Protein 3NEP (pdb70)

B-factor: mean 30.53, std 10.76, range [12.25, 66.02]

Foldseek 3Di:
DEEEEEDCPQASLLLQLLLQLVQLAQEYEYEYQDPPRQQVSQVVSVVCCVVSPHNYRYYYYNAQPVLAQHAEYEYADADQLVRLVRRLCVLLVVLLRNCVRHVNYAYEYDYPPFFVSQVSSVVSNPDDQLRTWYFDQLLLFLQLLVVLCVVVVHDSVFWGFGWWFGAAPLIFGDQQRIDGNNHRCCVPDPDVVSVVSVNCSRCVQVVVCVVPVDGDHNSSSNRVSVLVVQLSVQVFDFTWIFGADPCALHDHRGTITATATQYVSRGPGGDHDDDDPVSSVSNVVSRVVSVVSVVSVVVSVVVVD

Nearest PDB structures (foldseek):
  3nep-assembly1_X  TM=1.003E+00  e=7.510E-66  Salinibacter ruber DSM 13855
  2d4a-assembly1_D  TM=9.571E-01  e=6.073E-32  Aeropyrum pernix
  2d4a-assembly1_B  TM=9.595E-01  e=6.073E-32  Aeropyrum pernix
  2d4a-assembly1_A  TM=9.587E-01  e=8.733E-32  Aeropyrum pernix
  2e37-assembly5_E  TM=9.040E-01  e=1.413E-30  Thermus thermophilus HB8

Sequence (305 aa):
MKVTVIGAGNVGATVAECVARQDVVAKEEVVMVDIKDDGMPQGKALDMRESSPIHGFDTRVTGTNDYGPTEDSDVCIITAGLRDDLLAKNTEIVGGVTEQFVEGSPDSTIIVVANPLDVVMTYVAYEASGFPTNRRVMGMAGVLDTGRFRSFIIAEELDVSVRRDVQALLMGGHGDTMVPPLPRYTTVGGIPVVPQLIDDARIEEIVERTKGAGGEIVDLMGTSAWYAPGAAAAEEMTEEAILKDNKRILLPCCAAYCDGEYGLDDDLFIIGVPVKLGAGGVEEVIEVVDLDADEKAQLKTSSAGHVHSNLDDLQRLRDEGK

Solvent-accessible surface area: 13878 Å² total; per-residue (Å²): 104,44,0,0,0,3,4,0,30,73,34,1,10,20,0,0,40,34,0,0,114,59,72,54,4,162,33,0,0,0,1,24,163,126,119,43,47,0,69,41,60,0,83,98,19,76,111,26,22,108,148,95,57,7,133,6,120,0,23,13,11,43,95,39,40,55,1,84,111,3,53,0,0,0,0,18,21,34,129,253,49,106,69,4,19,114,0,19,130,52,0,10,27,14,0,105,94,1,21,155,19,1,86,128,1,2,0,0,0,24,10,81,38,11,11,1,0,0,77,12,0,45,103,28,8,74,18,80,41,50,62,0,0,0,5,5,6,12,12,4,9,31,29,1,65,51,25,0,4,130,73,48,133,54,53,85,201,76,0,91,18,30,3,4,4,9,67,20,128,19,5,1,15,0,30,98,64,0,37,11,59,60,77,48,0,57,132,83,8,99,116,69,79,11,90,92,2,5,84,104,3,47,40,3,28,41,64,51,58,124,146,99,62,66,69,14,57,167,50,10,0,51,6,0,2,52,0,0,39,0,7,15,110,58,57,91,81,93,16,8,0,0,0,54,0,92,43,41,38,74,16,89,96,4,3,0,4,0,4,0,56,0,0,55,22,0,16,61,78,24,56,110,33,113,17,68,86,94,12,129,56,54,5,162,92,0,9,38,87,7,79,56,25,34,98,32,16,100,86,5,164,112,92,75,149

Secondary structure (DSSP, 8-state):
-EEEEE--SHHHHHHHHHHHHHT-SSEEEEE-SSTTHHHHHHHHHHHHHHHHT--PEEEEESSSGGGTT-SEEEE-----HHHHHHHHHHHHHHHHHHHTT-TT-EEEE--SSHHHHHHHHHHHHT--GGGEEE--HHHHHHHHHHHHHHHHT--GGGEEEEEEESSGGGEEEEEEEEEETTEEGGGTS-HHHHHHHHHHHHTHHHHHHHHHSS---HHHHHHHHHHHHHHHHT--EEEEEEEEEESGGG-EEEEEEEEEEEETTEEEEE------HHHHHHHHHHHHHHHHHHHHHHHHHHTT-

Radius of gyration: 18.83 Å; Cα contacts (8 Å, |Δi|>4): 686; chains: 1; bounding box: 43×45×54 Å

Structure (mmCIF, N/CA/C/O backbone):
data_3NEP
#
_entry.id   3NEP
#
_cell.length_a   76.110
_cell.length_b   87.720
_cell.length_c   100.450
_cell.angle_alpha   90.00
_cell.angle_beta   90.00
_cell.angle_gamma   90.00
#
_symmetry.space_group_name_H-M   'I 2 2 2'
#
loop_
_entity.id
_entity.type
_entity.pdbx_description
1 polymer 'Malate dehydrogenase'
2 water water
#
loop_
_atom_site.group_PDB
_atom_site.id
_atom_site.type_symbol
_atom_site.label_atom_id
_atom_site.label_alt_id
_atom_site.label_comp_id
_atom_site.label_asym_id
_atom_site.label_entity_id
_atom_site.label_seq_id
_atom_site.pdbx_PDB_ins_code
_atom_site.Cartn_x
_atom_site.Cartn_y
_atom_site.Cartn_z
_atom_site.occupancy
_atom_site.B_iso_or_equiv
_atom_site.auth_seq_id
_atom_site.auth_comp_id
_atom_site.auth_asym_id
_atom_site.auth_atom_id
_atom_site.pdbx_PDB_model_num
ATOM 1 N N . MET A 1 1 ? 4.990 19.328 -2.242 1.00 28.83 22 MET X N 1
ATOM 2 C CA . MET A 1 1 ? 5.988 19.384 -1.159 1.00 25.70 22 MET X CA 1
ATOM 3 C C . MET A 1 1 ? 7.305 18.776 -1.584 1.00 23.28 22 MET X C 1
ATOM 4 O O . MET A 1 1 ? 7.354 17.911 -2.433 1.00 22.80 22 MET X O 1
ATOM 9 N N . LYS A 1 2 ? 8.380 19.272 -0.984 1.00 23.27 23 LYS X N 1
ATOM 10 C CA . LYS A 1 2 ? 9.733 18.982 -1.400 1.00 21.35 23 LYS X CA 1
ATOM 11 C C . LYS A 1 2 ? 10.590 18.621 -0.182 1.00 19.17 23 LYS X C 1
ATOM 12 O O . LYS A 1 2 ? 10.523 19.274 0.853 1.00 20.59 23 LYS X O 1
ATOM 18 N N . VAL A 1 3 ? 11.389 17.573 -0.325 1.00 18.02 24 VAL X N 1
ATOM 19 C CA . VAL A 1 3 ? 12.195 17.039 0.756 1.00 17.51 24 VAL X CA 1
ATOM 20 C C . VAL A 1 3 ? 13.637 17.026 0.314 1.00 17.55 24 VAL X C 1
ATOM 21 O O . VAL A 1 3 ? 13.956 16.629 -0.807 1.00 19.30 24 VAL X O 1
ATOM 25 N N . THR A 1 4 ? 14.532 17.491 1.173 1.00 18.49 25 THR X N 1
ATOM 26 C CA . THR A 1 4 ? 15.952 17.378 0.919 1.00 18.83 25 THR X CA 1
ATOM 27 C C . THR A 1 4 ? 16.523 16.403 1.906 1.00 18.85 25 THR X C 1
ATOM 28 O O . THR A 1 4 ? 16.132 16.399 3.066 1.00 19.65 25 THR X O 1
ATOM 32 N N . VAL A 1 5 ? 17.436 15.576 1.422 1.00 17.61 26 VAL X N 1
ATOM 33 C CA . VAL A 1 5 ? 18.248 14.710 2.260 1.00 17.71 26 VAL X CA 1
ATOM 34 C C . VAL A 1 5 ? 19.699 15.105 2.062 1.00 18.31 26 VAL X C 1
ATOM 35 O O . VAL A 1 5 ? 20.210 15.069 0.965 1.00 18.12 26 VAL X O 1
ATOM 39 N N . ILE A 1 6 ? 20.354 15.513 3.138 1.00 17.00 27 ILE X N 1
ATOM 40 C CA . ILE A 1 6 ? 21.752 15.885 3.081 1.00 18.21 27 ILE X CA 1
ATOM 41 C C . ILE A 1 6 ? 22.550 14.639 3.427 1.00 20.19 27 ILE X C 1
ATOM 42 O O . ILE A 1 6 ? 22.378 14.081 4.501 1.00 21.95 27 ILE X O 1
ATOM 47 N N . GLY A 1 7 ? 23.421 14.225 2.514 1.00 22.22 28 GLY X N 1
ATOM 48 C CA . GLY A 1 7 ? 24.144 12.984 2.638 1.00 23.33 28 GLY X CA 1
ATOM 49 C C . GLY A 1 7 ? 23.484 11.883 1.813 1.00 21.80 28 GLY X C 1
ATOM 50 O O . GLY A 1 7 ? 22.313 11.558 2.014 1.00 22.10 28 GLY X O 1
ATOM 51 N N . ALA A 1 8 ? 24.251 11.317 0.886 1.00 21.58 29 ALA X N 1
ATOM 52 C CA . ALA A 1 8 ? 23.754 10.314 -0.024 1.00 22.78 29 ALA X CA 1
ATOM 53 C C . ALA A 1 8 ? 24.452 8.969 0.202 1.00 21.52 29 ALA X C 1
ATOM 54 O O . ALA A 1 8 ? 24.487 8.114 -0.670 1.00 21.35 29 ALA X O 1
ATOM 56 N N . GLY A 1 9 ? 24.962 8.760 1.403 1.00 21.67 30 GLY X N 1
ATOM 57 C CA . GLY A 1 9 ? 25.444 7.455 1.791 1.00 20.59 30 GLY X CA 1
ATOM 58 C C . GLY A 1 9 ? 24.312 6.490 2.092 1.00 18.70 30 GLY X C 1
ATOM 59 O O . GLY A 1 9 ? 23.167 6.743 1.751 1.00 19.07 30 GLY X O 1
ATOM 60 N N . ASN A 1 10 ? 24.649 5.359 2.700 1.00 20.58 31 ASN X N 1
ATOM 61 C CA . ASN A 1 10 ? 23.636 4.333 2.943 1.00 20.98 31 ASN X CA 1
ATOM 62 C C . ASN A 1 10 ? 22.416 4.860 3.684 1.00 18.91 31 ASN X C 1
ATOM 63 O O . ASN A 1 10 ? 21.292 4.569 3.299 1.00 17.62 31 ASN X O 1
ATOM 68 N N . VAL A 1 11 ? 22.607 5.618 4.753 1.00 18.49 32 VAL X N 1
ATOM 69 C CA . VAL A 1 11 ? 21.435 6.071 5.485 1.00 20.02 32 VAL X CA 1
ATOM 70 C C . VAL A 1 11 ? 20.627 7.103 4.711 1.00 19.26 32 VAL X C 1
ATOM 71 O O . VAL A 1 11 ? 19.409 6.980 4.596 1.00 18.15 32 VAL X O 1
ATOM 75 N N . GLY A 1 12 ? 21.302 8.098 4.152 1.00 19.42 33 GLY X N 1
ATOM 76 C CA . GLY A 1 12 ? 20.618 9.180 3.457 1.00 18.47 33 GLY X CA 1
ATOM 77 C C . GLY A 1 12 ? 19.858 8.659 2.241 1.00 17.92 33 GLY X C 1
ATOM 78 O O . GLY A 1 12 ? 18.732 9.022 1.987 1.00 16.98 33 GLY X O 1
ATOM 79 N N . ALA A 1 13 ? 20.509 7.815 1.480 1.00 17.49 34 ALA X N 1
ATOM 80 C CA . ALA A 1 13 ? 19.881 7.226 0.294 1.00 16.52 34 ALA X CA 1
ATOM 81 C C . ALA A 1 13 ? 18.654 6.394 0.686 1.00 14.46 34 ALA X C 1
ATOM 82 O O . ALA A 1 13 ? 17.657 6.374 -0.011 1.00 15.67 34 ALA X O 1
ATOM 84 N N . THR A 1 14 ? 18.730 5.702 1.810 1.00 14.57 35 THR X N 1
ATOM 85 C CA . THR A 1 14 ? 17.589 4.953 2.316 1.00 15.31 35 THR X CA 1
ATOM 86 C C . THR A 1 14 ? 16.445 5.875 2.708 1.00 16.99 35 THR X C 1
ATOM 87 O O . THR A 1 14 ? 15.272 5.597 2.374 1.00 17.78 35 THR X O 1
ATOM 91 N N . VAL A 1 15 ? 16.771 6.983 3.382 1.00 15.68 36 VAL X N 1
ATOM 92 C CA . VAL A 1 15 ? 15.718 7.957 3.680 1.00 15.41 36 VAL X CA 1
ATOM 93 C C . VAL A 1 15 ? 15.065 8.417 2.384 1.00 15.89 36 VAL X C 1
ATOM 94 O O . VAL A 1 15 ? 13.858 8.453 2.276 1.00 16.12 36 VAL X O 1
ATOM 98 N N . ALA A 1 16 ? 15.878 8.812 1.420 1.00 17.64 37 ALA X N 1
ATOM 99 C CA . ALA A 1 16 ? 15.365 9.347 0.169 1.00 18.21 37 ALA X CA 1
ATOM 100 C C . ALA A 1 16 ? 14.456 8.348 -0.544 1.00 15.46 37 ALA X C 1
ATOM 101 O O . ALA A 1 16 ? 13.383 8.706 -1.004 1.00 14.72 37 ALA X O 1
ATOM 103 N N . GLU A 1 17 ? 14.929 7.134 -0.704 1.00 15.16 38 GLU X N 1
ATOM 104 C CA . GLU A 1 17 ? 14.180 6.114 -1.413 1.00 14.88 38 GLU X CA 1
ATOM 105 C C . GLU A 1 17 ? 12.891 5.773 -0.663 1.00 14.45 38 GLU X C 1
ATOM 106 O O . GLU A 1 17 ? 11.840 5.556 -1.287 1.00 15.61 38 GLU X O 1
ATOM 112 N N . CYS A 1 18 ? 12.953 5.706 0.662 1.00 14.93 39 CYS X N 1
ATOM 113 C CA . CYS A 1 18 ? 11.742 5.403 1.435 1.00 15.64 39 CYS X CA 1
ATOM 114 C C . CYS A 1 18 ? 10.711 6.547 1.269 1.00 13.21 39 CYS X C 1
ATOM 115 O O . CYS A 1 18 ? 9.527 6.298 1.075 1.00 15.57 39 CYS X O 1
ATOM 118 N N . VAL A 1 19 ? 11.151 7.805 1.332 1.00 14.88 40 VAL X N 1
ATOM 119 C CA . VAL A 1 19 ? 10.213 8.923 1.146 1.00 16.20 40 VAL X CA 1
ATOM 120 C C . VAL A 1 19 ? 9.642 8.901 -0.279 1.00 17.28 40 VAL X C 1
ATOM 121 O O . VAL A 1 19 ? 8.425 9.117 -0.474 1.00 18.00 40 VAL X O 1
ATOM 125 N N . ALA A 1 20 ? 10.484 8.619 -1.262 1.00 18.67 41 ALA X N 1
ATOM 126 C CA . ALA A 1 20 ? 10.031 8.599 -2.643 1.00 17.52 41 ALA X CA 1
ATOM 127 C C . ALA A 1 20 ? 8.982 7.495 -2.845 1.00 16.63 41 ALA X C 1
ATOM 128 O O . ALA A 1 20 ? 7.966 7.721 -3.471 1.00 17.15 41 ALA X O 1
ATOM 130 N N . ARG A 1 21 ? 9.204 6.331 -2.262 1.00 16.22 42 ARG X N 1
ATOM 131 C CA . ARG A 1 21 ? 8.247 5.212 -2.379 1.00 16.92 42 ARG X CA 1
ATOM 132 C C . ARG A 1 21 ? 6.872 5.536 -1.805 1.00 18.02 42 ARG X C 1
ATOM 133 O O . ARG A 1 21 ? 5.879 4.983 -2.275 1.00 19.58 42 ARG X O 1
ATOM 141 N N . GLN A 1 22 ? 6.804 6.427 -0.792 1.00 17.91 43 GLN X N 1
ATOM 142 C CA . GLN A 1 22 ? 5.545 6.827 -0.175 1.00 22.65 43 GLN X CA 1
ATOM 143 C C . GLN A 1 22 ? 4.682 7.623 -1.141 1.00 20.09 43 GLN X C 1
ATOM 144 O O . GLN A 1 22 ? 3.481 7.728 -0.984 1.00 20.49 43 GLN X O 1
ATOM 150 N N . ASP A 1 23 ? 5.327 8.215 -2.126 1.00 20.89 44 ASP X N 1
ATOM 151 C CA . ASP A 1 23 ? 4.621 8.933 -3.193 1.00 22.60 44 ASP X CA 1
ATOM 152 C C . ASP A 1 23 ? 3.745 10.049 -2.639 1.00 22.34 44 ASP X C 1
ATOM 153 O O . ASP A 1 23 ? 2.654 10.278 -3.136 1.00 20.56 44 ASP X O 1
ATOM 158 N N . VAL A 1 24 ? 4.219 10.723 -1.583 1.00 25.08 45 VAL X N 1
ATOM 159 C CA A VAL A 1 24 ? 3.559 11.882 -0.994 0.50 27.29 45 VAL X CA 1
ATOM 160 C CA B VAL A 1 24 ? 3.502 11.889 -1.080 0.50 27.16 45 VAL X CA 1
ATOM 161 C C . VAL A 1 24 ? 4.201 13.192 -1.438 1.00 26.42 45 VAL X C 1
ATOM 162 O O . VAL A 1 24 ? 3.528 14.155 -1.800 1.00 29.10 45 VAL X O 1
ATOM 169 N N . ALA A 1 25 ? 5.525 13.228 -1.382 1.00 25.10 46 ALA X N 1
ATOM 170 C CA . ALA A 1 25 ? 6.280 14.421 -1.801 1.00 25.02 46 ALA X CA 1
ATOM 171 C C . ALA A 1 25 ? 6.359 14.479 -3.350 1.00 23.70 46 ALA X C 1
ATOM 172 O O . ALA A 1 25 ? 6.358 13.457 -4.025 1.00 22.64 46 ALA X O 1
ATOM 174 N N . LYS A 1 26 ? 6.412 15.685 -3.899 1.00 24.62 47 LYS X N 1
ATOM 175 C CA . LYS A 1 26 ? 6.576 15.894 -5.332 1.00 24.44 47 LYS X CA 1
ATOM 176 C C . LYS A 1 26 ? 8.022 15.601 -5.747 1.00 22.54 47 LYS X C 1
ATOM 177 O O . LYS A 1 26 ? 8.314 15.048 -6.816 1.00 21.87 47 LYS X O 1
ATOM 183 N N . GLU A 1 27 ? 8.939 15.956 -4.862 1.00 22.80 48 GLU X N 1
ATOM 184 C CA A GLU A 1 27 ? 10.351 15.775 -5.125 0.50 23.74 48 GLU X CA 1
ATOM 185 C CA B GLU A 1 27 ? 10.347 15.829 -5.129 0.50 23.74 48 GLU X CA 1
ATOM 186 C C . GLU A 1 27 ? 11.169 15.536 -3.876 1.00 21.89 48 GLU X C 1
ATOM 187 O O . GLU A 1 27 ? 10.879 16.062 -2.786 1.00 21.48 48 GLU X O 1
ATOM 198 N N . VAL A 1 28 ? 12.174 14.692 -4.045 1.00 20.46 49 VAL X N 1
ATOM 199 C CA . VAL A 1 28 ? 13.185 14.414 -3.050 1.00 20.13 49 VAL X CA 1
ATOM 200 C C . VAL A 1 28 ? 14.554 14.688 -3.668 1.00 20.44 49 VAL X C 1
ATOM 201 O O . VAL A 1 28 ? 14.861 14.197 -4.744 1.00 20.17 49 VAL X O 1
ATOM 205 N N . VAL A 1 29 ? 15.359 15.495 -2.992 1.00 21.68 50 VAL X N 1
ATOM 206 C CA . VAL A 1 29 ? 16.671 15.893 -3.473 1.00 21.86 50 VAL X CA 1
ATOM 207 C C . VAL A 1 29 ? 17.758 15.408 -2.513 1.00 20.12 50 VAL X C 1
ATOM 208 O O . VAL A 1 29 ? 17.735 15.730 -1.336 1.00 20.14 50 VAL X O 1
ATOM 212 N N . MET A 1 30 ? 18.684 14.604 -3.011 1.00 19.45 51 MET X N 1
ATOM 213 C CA . MET A 1 30 ? 19.858 14.209 -2.243 1.00 19.15 51 MET X CA 1
ATOM 214 C C . MET A 1 30 ? 21.000 15.138 -2.592 1.00 20.62 51 MET X C 1
ATOM 215 O O . MET A 1 30 ? 21.328 15.328 -3.761 1.00 21.54 51 MET X O 1
ATOM 220 N N . VAL A 1 31 ? 21.608 15.716 -1.578 1.00 21.25 52 VAL X N 1
ATOM 221 C CA . VAL A 1 31 ? 22.781 16.535 -1.765 1.00 21.93 52 VAL X CA 1
ATOM 222 C C . VAL A 1 31 ? 23.952 15.930 -0.977 1.00 22.94 52 VAL X C 1
ATOM 223 O O . VAL A 1 31 ? 23.784 15.474 0.178 1.00 23.69 52 VAL X O 1
ATOM 227 N N . ASP A 1 32 ? 25.128 15.888 -1.598 1.00 25.42 53 ASP X N 1
ATOM 228 C CA . ASP A 1 32 ? 26.296 15.247 -0.981 1.00 29.03 53 ASP X CA 1
ATOM 229 C C . ASP A 1 32 ? 27.534 15.851 -1.599 1.00 28.91 53 ASP X C 1
ATOM 230 O O . ASP A 1 32 ? 27.483 16.307 -2.734 1.00 30.53 53 ASP X O 1
ATOM 235 N N . ILE A 1 33 ? 28.649 15.843 -0.886 1.00 31.78 54 ILE X N 1
ATOM 236 C CA . ILE A 1 33 ? 29.859 16.464 -1.404 1.00 33.76 54 ILE X CA 1
ATOM 237 C C . ILE A 1 33 ? 30.565 15.613 -2.463 1.00 33.67 54 ILE X C 1
ATOM 238 O O . ILE A 1 33 ? 31.332 16.134 -3.249 1.00 33.86 54 ILE X O 1
ATOM 243 N N . LYS A 1 34 ? 30.294 14.315 -2.498 1.00 35.68 55 LYS X N 1
ATOM 244 C CA . LYS A 1 34 ? 31.035 13.401 -3.379 1.00 36.47 55 LYS X CA 1
ATOM 245 C C . LYS A 1 34 ? 30.476 13.453 -4.786 1.00 34.11 55 LYS X C 1
ATOM 246 O O . LYS A 1 34 ? 29.337 13.048 -5.028 1.00 31.73 55 LYS X O 1
ATOM 252 N N A ASP A 1 35 ? 31.278 13.966 -5.713 0.50 36.35 56 ASP X N 1
ATOM 253 N N B ASP A 1 35 ? 31.279 13.956 -5.719 0.50 36.59 56 ASP X N 1
ATOM 254 C CA A ASP A 1 35 ? 30.843 14.071 -7.098 0.50 37.26 56 ASP X CA 1
ATOM 255 C CA B ASP A 1 35 ? 30.836 14.089 -7.103 0.50 37.81 56 ASP X CA 1
ATOM 256 C C A ASP A 1 35 ? 30.312 12.734 -7.612 0.50 34.64 56 ASP X C 1
ATOM 257 C C B ASP A 1 35 ? 30.346 12.758 -7.677 0.50 35.08 56 ASP X C 1
ATOM 258 O O A ASP A 1 35 ? 30.929 11.686 -7.423 0.50 35.27 56 ASP X O 1
ATOM 259 O O B ASP A 1 35 ? 31.030 11.737 -7.598 0.50 35.79 56 ASP X O 1
ATOM 268 N N . GLY A 1 36 ? 29.156 12.774 -8.259 1.00 35.51 57 GLY X N 1
ATOM 269 C CA . GLY A 1 36 ? 28.620 11.599 -8.926 1.00 33.09 57 GLY X CA 1
ATOM 270 C C . GLY A 1 36 ? 27.795 10.639 -8.104 1.00 28.26 57 GLY X C 1
ATOM 271 O O . GLY A 1 36 ? 26.938 9.967 -8.652 1.00 26.14 57 GLY X O 1
ATOM 272 N N . MET A 1 37 ? 28.019 10.567 -6.797 1.00 28.05 58 MET X N 1
ATOM 273 C CA . MET A 1 37 ? 27.281 9.594 -5.978 1.00 27.34 58 MET X CA 1
ATOM 274 C C . MET A 1 37 ? 25.787 9.914 -5.854 1.00 24.34 58 MET X C 1
ATOM 275 O O . MET A 1 37 ? 24.923 9.048 -6.111 1.00 23.33 58 MET X O 1
ATOM 280 N N . PRO A 1 38 ? 25.445 11.141 -5.467 1.00 23.87 59 PRO X N 1
ATOM 281 C CA . PRO A 1 38 ? 24.007 11.367 -5.369 1.00 24.53 59 PRO X CA 1
ATOM 282 C C . PRO A 1 38 ? 23.365 11.306 -6.736 1.00 22.30 59 PRO X C 1
ATOM 283 O O . PRO A 1 38 ? 22.254 10.832 -6.851 1.00 18.49 59 PRO X O 1
ATOM 287 N N . GLN A 1 39 ? 24.086 11.721 -7.767 1.00 23.28 60 GLN X N 1
ATOM 288 C CA . GLN A 1 39 ? 23.544 11.659 -9.119 1.00 22.02 60 GLN X CA 1
ATOM 289 C C . GLN A 1 39 ? 23.272 10.228 -9.531 1.00 20.57 60 GLN X C 1
ATOM 290 O O . GLN A 1 39 ? 22.239 9.941 -10.131 1.00 19.75 60 GLN X O 1
ATOM 296 N N . GLY A 1 40 ? 24.214 9.327 -9.261 1.00 19.31 61 GLY X N 1
ATOM 297 C CA . GLY A 1 40 ? 24.056 7.938 -9.676 1.00 20.20 61 GLY X CA 1
ATOM 298 C C . GLY A 1 40 ? 22.936 7.260 -8.929 1.00 16.89 61 GLY X C 1
ATOM 299 O O . GLY A 1 40 ? 22.139 6.522 -9.484 1.00 18.90 61 GLY X O 1
ATOM 300 N N . LYS A 1 41 ? 22.885 7.502 -7.627 1.00 17.31 62 LYS X N 1
ATOM 301 C CA . LYS A 1 41 ? 21.837 6.885 -6.817 1.00 16.71 62 LYS X CA 1
ATOM 302 C C . LYS A 1 41 ? 20.444 7.413 -7.197 1.00 15.80 62 LYS X C 1
ATOM 303 O O . LYS A 1 41 ? 19.482 6.635 -7.216 1.00 15.80 62 LYS X O 1
ATOM 309 N N . ALA A 1 42 ? 20.348 8.725 -7.473 1.00 17.14 63 ALA X N 1
ATOM 310 C CA . ALA A 1 42 ? 19.083 9.304 -7.826 1.00 18.79 63 ALA X CA 1
ATOM 311 C C . ALA A 1 42 ? 18.592 8.766 -9.156 1.00 18.12 63 ALA X C 1
ATOM 312 O O . ALA A 1 42 ? 17.412 8.443 -9.287 1.00 17.95 63 ALA X O 1
ATOM 314 N N . LEU A 1 43 ? 19.513 8.626 -10.110 1.00 18.95 64 LEU X N 1
ATOM 315 C CA . LEU A 1 43 ? 19.169 8.066 -11.414 1.00 18.19 64 LEU X CA 1
ATOM 316 C C . LEU A 1 43 ? 18.668 6.609 -11.272 1.00 17.46 64 LEU X C 1
ATOM 317 O O . LEU A 1 43 ? 17.690 6.207 -11.889 1.00 18.16 64 LEU X O 1
ATOM 322 N N . ASP A 1 44 ? 19.335 5.823 -10.436 1.00 16.64 65 ASP X N 1
ATOM 323 C CA . ASP A 1 44 ? 18.941 4.456 -10.200 1.00 16.39 65 ASP X CA 1
ATOM 324 C C . ASP A 1 44 ? 17.529 4.447 -9.571 1.00 16.94 65 ASP X C 1
ATOM 325 O O . ASP A 1 44 ? 16.639 3.693 -9.977 1.00 16.19 65 ASP X O 1
ATOM 330 N N . MET A 1 45 ? 17.296 5.315 -8.598 1.00 17.61 66 MET X N 1
ATOM 331 C CA . MET A 1 45 ? 15.945 5.395 -8.006 1.00 17.10 66 MET X CA 1
ATOM 332 C C . MET A 1 45 ? 14.887 5.835 -9.034 1.00 16.78 66 MET X C 1
ATOM 333 O O . MET A 1 45 ? 13.774 5.312 -9.055 1.00 16.15 66 MET X O 1
ATOM 338 N N . ARG A 1 46 ? 15.222 6.778 -9.897 1.00 16.62 67 ARG X N 1
ATOM 339 C CA . ARG A 1 46 ? 14.236 7.240 -10.889 1.00 16.55 67 ARG X CA 1
ATOM 340 C C . ARG A 1 46 ? 13.914 6.073 -11.829 1.00 17.04 67 ARG X C 1
ATOM 341 O O . ARG A 1 46 ? 12.771 5.911 -12.241 1.00 16.10 67 ARG X O 1
ATOM 349 N N . GLU A 1 47 ? 14.922 5.261 -12.153 1.00 16.64 68 GLU X N 1
ATOM 350 C CA . GLU A 1 47 ? 14.719 4.153 -13.079 1.00 17.18 68 GLU X CA 1
ATOM 351 C C . GLU A 1 47 ? 13.925 3.050 -12.430 1.00 15.57 68 GLU X C 1
ATOM 352 O O . GLU A 1 47 ? 13.316 2.244 -13.131 1.00 16.02 68 GLU X O 1
ATOM 358 N N . SER A 1 48 ? 13.899 3.032 -11.094 1.00 16.62 69 SER X N 1
ATOM 359 C CA . SER A 1 48 ? 13.048 2.089 -10.354 1.00 17.35 69 SER X CA 1
ATOM 360 C C . SER A 1 48 ? 11.618 2.553 -10.216 1.00 14.69 69 SER X C 1
ATOM 361 O O . SER A 1 48 ? 10.734 1.734 -9.856 1.00 15.81 69 SER X O 1
ATOM 364 N N . SER A 1 49 ? 11.364 3.840 -10.466 1.00 15.06 70 SER X N 1
ATOM 365 C CA . SER A 1 49 ? 10.056 4.418 -10.202 1.00 15.07 70 SER X CA 1
ATOM 366 C C . SER A 1 49 ? 8.886 3.776 -10.947 1.00 15.20 70 SER X C 1
ATOM 367 O O . SER A 1 49 ? 7.840 3.628 -10.358 1.00 14.46 70 SER X O 1
ATOM 370 N N . PRO A 1 50 ? 9.052 3.372 -12.217 1.00 14.91 71 PRO X N 1
ATOM 371 C CA . PRO A 1 50 ? 7.920 2.697 -12.844 1.00 15.72 71 PRO X CA 1
ATOM 372 C C . PRO A 1 50 ? 7.657 1.298 -12.337 1.00 15.79 71 PRO X C 1
ATOM 373 O O . PRO A 1 50 ? 6.564 0.801 -12.496 1.00 17.48 71 PRO X O 1
ATOM 377 N N . ILE A 1 51 ? 8.671 0.658 -11.761 1.00 16.91 72 ILE X N 1
ATOM 378 C CA . ILE A 1 51 ? 8.556 -0.711 -11.286 1.00 16.07 72 ILE X CA 1
ATOM 379 C C . ILE A 1 51 ? 7.830 -0.669 -9.949 1.00 15.29 72 ILE X C 1
ATOM 380 O O . ILE A 1 51 ? 6.820 -1.356 -9.767 1.00 16.96 72 ILE X O 1
ATOM 385 N N . HIS A 1 52 ? 8.271 0.187 -9.049 1.00 16.41 73 HIS X N 1
ATOM 386 C CA . HIS A 1 52 ? 7.557 0.344 -7.790 1.00 19.19 73 HIS X CA 1
ATOM 387 C C . HIS A 1 52 ? 6.232 1.103 -7.925 1.00 18.71 73 HIS X C 1
ATOM 388 O O . HIS A 1 52 ? 5.295 0.842 -7.166 1.00 19.28 73 HIS X O 1
ATOM 395 N N . GLY A 1 53 ? 6.172 2.055 -8.866 1.00 18.32 74 GLY X N 1
ATOM 396 C CA . GLY A 1 53 ? 4.969 2.837 -9.144 1.00 20.30 74 GLY X CA 1
ATOM 397 C C . GLY A 1 53 ? 4.827 4.114 -8.350 1.00 21.82 74 GLY X C 1
ATOM 398 O O . GLY A 1 53 ? 3.759 4.416 -7.864 1.00 26.98 74 GLY X O 1
ATOM 399 N N . PHE A 1 54 ? 5.903 4.857 -8.207 1.00 18.24 75 PHE X N 1
ATOM 400 C CA . PHE A 1 54 ? 5.860 6.177 -7.558 1.00 17.83 75 PHE X CA 1
ATOM 401 C C . PHE A 1 54 ? 6.231 7.277 -8.535 1.00 17.00 75 PHE X C 1
ATOM 402 O O . PHE A 1 54 ? 7.002 7.061 -9.469 1.00 17.02 75 PHE X O 1
ATOM 410 N N . ASP A 1 55 ? 5.618 8.442 -8.351 1.00 18.15 76 ASP X N 1
ATOM 411 C CA . ASP A 1 55 ? 5.879 9.600 -9.192 1.00 18.96 76 ASP X CA 1
ATOM 412 C C . ASP A 1 55 ? 6.734 10.669 -8.544 1.00 19.20 76 ASP X C 1
ATOM 413 O O . ASP A 1 55 ? 7.118 11.606 -9.207 1.00 22.31 76 ASP X O 1
ATOM 418 N N . THR A 1 56 ? 7.069 10.508 -7.277 1.00 18.07 77 THR X N 1
ATOM 419 C CA . THR A 1 56 ? 8.010 11.414 -6.633 1.00 19.79 77 THR X CA 1
ATOM 420 C C . THR A 1 56 ? 9.280 11.485 -7.455 1.00 20.47 77 THR X C 1
ATOM 421 O O . THR A 1 56 ? 9.865 10.458 -7.798 1.00 21.53 77 THR X O 1
ATOM 425 N N . ARG A 1 57 ? 9.699 12.686 -7.794 1.00 22.90 78 ARG X N 1
ATOM 426 C CA . ARG A 1 57 ? 10.938 12.860 -8.558 1.00 22.76 78 ARG X CA 1
ATOM 427 C C . ARG A 1 57 ? 12.141 12.853 -7.620 1.00 20.89 78 ARG X C 1
ATOM 428 O O . ARG A 1 57 ? 12.207 13.622 -6.679 1.00 22.50 78 ARG X O 1
ATOM 436 N N . VAL A 1 58 ? 13.080 11.959 -7.853 1.00 20.40 79 VAL X N 1
ATOM 437 C CA . VAL A 1 58 ? 14.313 11.937 -7.062 1.00 20.76 79 VAL X CA 1
ATOM 438 C C . VAL A 1 58 ? 15.454 12.556 -7.866 1.00 19.45 79 VAL X C 1
ATOM 439 O O . VAL A 1 58 ? 15.745 12.152 -9.000 1.00 21.68 79 VAL X O 1
ATOM 443 N N . THR A 1 59 ? 16.114 13.525 -7.252 1.00 19.17 80 THR X N 1
ATOM 444 C CA . THR A 1 59 ? 17.214 14.290 -7.815 1.00 22.98 80 THR X CA 1
ATOM 445 C C . THR A 1 59 ? 18.450 14.124 -6.965 1.00 21.52 80 THR X C 1
ATOM 446 O O . THR A 1 59 ? 18.345 13.964 -5.746 1.00 22.52 80 THR X O 1
ATOM 450 N N . GLY A 1 60 ? 19.620 14.139 -7.572 1.00 21.95 81 GLY X N 1
ATOM 451 C CA . GLY A 1 60 ? 20.858 14.137 -6.809 1.00 22.10 81 GLY X CA 1
ATOM 452 C C . GLY A 1 60 ? 21.736 15.279 -7.275 1.00 22.26 81 GLY X C 1
ATOM 453 O O . GLY A 1 60 ? 21.756 15.611 -8.450 1.00 25.15 81 GLY X O 1
ATOM 454 N N . THR A 1 61 ? 22.456 15.901 -6.354 1.00 22.36 82 THR X N 1
ATOM 455 C CA . THR A 1 61 ? 23.239 17.087 -6.668 1.00 22.86 82 THR X CA 1
ATOM 456 C C . THR A 1 61 ? 24.369 17.254 -5.666 1.00 24.42 82 THR X C 1
ATOM 457 O O . THR A 1 61 ? 24.334 16.663 -4.598 1.00 24.10 82 THR X O 1
ATOM 461 N N . ASN A 1 62 ? 25.361 18.071 -6.021 1.00 25.84 83 ASN X N 1
ATOM 462 C CA . ASN A 1 62 ? 26.459 18.396 -5.117 1.00 28.36 83 ASN X CA 1
ATOM 463 C C . ASN A 1 62 ? 26.338 19.814 -4.624 1.00 28.19 83 ASN X C 1
ATOM 464 O O . ASN A 1 62 ? 27.148 20.244 -3.811 1.00 28.35 83 ASN X O 1
ATOM 469 N N . ASP A 1 63 ? 25.299 20.512 -5.081 1.00 31.54 84 ASP X N 1
ATOM 470 C CA . ASP A 1 63 ? 25.075 21.944 -4.765 1.00 33.25 84 ASP X CA 1
ATOM 471 C C . ASP A 1 63 ? 23.762 22.147 -4.043 1.00 30.29 84 ASP X C 1
ATOM 472 O O . ASP A 1 63 ? 22.881 21.266 -4.074 1.00 28.75 84 ASP X O 1
ATOM 477 N N . TYR A 1 64 ? 23.611 23.301 -3.392 1.00 30.48 85 TYR X N 1
ATOM 478 C CA . TYR A 1 64 ? 22.420 23.537 -2.587 1.00 30.54 85 TYR X CA 1
ATOM 479 C C . TYR A 1 64 ? 21.311 24.243 -3.345 1.00 29.57 85 TYR X C 1
ATOM 480 O O . TYR A 1 64 ? 20.172 24.220 -2.932 1.00 27.63 85 TYR X O 1
ATOM 489 N N . GLY A 1 65 ? 21.623 24.813 -4.501 1.00 32.26 86 GLY X N 1
ATOM 490 C CA . GLY A 1 65 ? 20.584 25.399 -5.329 1.00 33.35 86 GLY X CA 1
ATOM 491 C C . GLY A 1 65 ? 19.331 24.560 -5.480 1.00 30.73 86 GLY X C 1
ATOM 492 O O . GLY A 1 65 ? 18.225 25.059 -5.255 1.00 30.17 86 GLY X O 1
ATOM 493 N N . PRO A 1 66 ? 19.484 23.285 -5.887 1.00 29.07 87 PRO X N 1
ATOM 494 C CA . PRO A 1 66 ? 18.349 22.388 -6.107 1.00 28.63 87 PRO X CA 1
ATOM 495 C C . PRO A 1 66 ? 17.598 22.005 -4.857 1.00 26.80 87 PRO X C 1
ATOM 496 O O . PRO A 1 66 ? 16.548 21.358 -4.993 1.00 27.15 87 PRO X O 1
ATOM 500 N N . THR A 1 67 ? 18.102 22.377 -3.675 1.00 26.98 88 THR X N 1
ATOM 501 C CA . THR A 1 67 ? 17.390 22.045 -2.439 1.00 26.00 88 THR X CA 1
ATOM 502 C C . THR A 1 67 ? 16.456 23.165 -2.018 1.00 25.92 88 THR X C 1
ATOM 503 O O . THR A 1 67 ? 15.758 23.075 -1.006 1.00 25.09 88 THR X O 1
ATOM 507 N N . GLU A 1 68 ? 16.467 24.250 -2.773 1.00 29.14 89 GLU X N 1
ATOM 508 C CA . GLU A 1 68 ? 15.751 25.456 -2.344 1.00 31.57 89 GLU X CA 1
ATOM 509 C C . GLU A 1 68 ? 14.254 25.227 -2.161 1.00 29.35 89 GLU X C 1
ATOM 510 O O . GLU A 1 68 ? 13.657 24.388 -2.834 1.00 29.15 89 GLU X O 1
ATOM 516 N N . ASP A 1 69 ? 13.656 25.949 -1.210 1.00 28.65 90 ASP X N 1
ATOM 517 C CA . ASP A 1 69 ? 12.224 25.881 -0.956 1.00 31.13 90 ASP X CA 1
ATOM 518 C C . ASP A 1 69 ? 11.773 24.460 -0.554 1.00 27.52 90 ASP X C 1
ATOM 519 O O . ASP A 1 69 ? 10.677 24.029 -0.889 1.00 28.19 90 ASP X O 1
ATOM 524 N N . SER A 1 70 ? 12.621 23.763 0.190 1.00 24.92 91 SER X N 1
ATOM 525 C CA . SER A 1 70 ? 12.266 22.467 0.765 1.00 24.44 91 SER X CA 1
ATOM 526 C C . SER A 1 70 ? 11.401 22.613 2.006 1.00 24.96 91 SER X C 1
ATOM 527 O O . SER A 1 70 ? 11.594 23.549 2.798 1.00 26.89 91 SER X O 1
ATOM 530 N N . ASP A 1 71 ? 10.474 21.668 2.186 1.00 22.39 92 ASP X N 1
ATOM 531 C CA . ASP A 1 71 ? 9.567 21.653 3.341 1.00 23.53 92 ASP X CA 1
ATOM 532 C C . ASP A 1 71 ? 10.131 20.859 4.511 1.00 21.55 92 ASP X C 1
ATOM 533 O O . ASP A 1 71 ? 9.974 21.238 5.685 1.00 21.35 92 ASP X O 1
ATOM 538 N N . VAL A 1 72 ? 10.863 19.809 4.171 1.00 22.54 93 VAL X N 1
ATOM 539 C CA . VAL A 1 72 ? 11.533 18.970 5.153 1.00 22.37 93 VAL X CA 1
ATOM 540 C C . VAL A 1 72 ? 12.964 18.662 4.744 1.00 20.12 93 VAL X C 1
ATOM 541 O O . VAL A 1 72 ? 13.277 18.473 3.564 1.00 22.26 93 VAL X O 1
ATOM 545 N N . CYS A 1 73 ? 13.860 18.640 5.721 1.00 20.69 94 CYS X N 1
ATOM 546 C CA . CYS A 1 73 ? 15.248 18.330 5.458 1.00 20.51 94 CYS X CA 1
ATOM 547 C C . CYS A 1 73 ? 15.682 17.290 6.441 1.00 18.83 94 CYS X C 1
ATOM 548 O O . CYS A 1 73 ? 15.458 17.452 7.638 1.00 20.19 94 CYS X O 1
ATOM 551 N N . ILE A 1 74 ? 16.301 16.224 5.958 1.00 17.95 95 ILE X N 1
ATOM 552 C CA . ILE A 1 74 ? 16.877 15.206 6.834 1.00 18.42 95 ILE X CA 1
ATOM 553 C C . ILE A 1 74 ? 18.399 15.204 6.685 1.00 19.12 95 ILE X C 1
ATOM 554 O O . ILE A 1 74 ? 18.923 14.990 5.588 1.00 19.28 95 ILE X O 1
ATOM 559 N N . ILE A 1 75 ? 19.102 15.452 7.785 1.00 18.86 96 ILE X N 1
ATOM 560 C CA . ILE A 1 75 ? 20.534 15.633 7.747 1.00 21.40 96 ILE X CA 1
ATOM 561 C C . ILE A 1 75 ? 21.238 14.370 8.214 1.00 23.29 96 ILE X C 1
ATOM 562 O O . ILE A 1 75 ? 21.172 14.021 9.385 1.00 24.09 96 ILE X O 1
ATOM 567 N N . THR A 1 76 ? 21.918 13.686 7.306 1.00 23.78 97 THR X N 1
ATOM 568 C CA . THR A 1 76 ? 22.505 12.411 7.607 1.00 27.43 97 THR X CA 1
ATOM 569 C C . THR A 1 76 ? 23.950 12.419 7.328 1.00 32.90 97 THR X C 1
ATOM 570 O O . THR A 1 76 ? 24.570 11.349 7.284 1.00 35.46 97 THR X O 1
ATOM 574 N N . ALA A 1 77 ? 24.491 13.592 7.039 1.00 35.69 98 ALA X N 1
ATOM 575 C CA . ALA A 1 77 ? 25.886 13.632 6.734 1.00 42.64 98 ALA X CA 1
ATOM 576 C C . ALA A 1 77 ? 26.562 13.577 8.090 1.00 43.85 98 ALA X C 1
ATOM 577 O O . ALA A 1 77 ? 26.033 14.064 9.078 1.00 44.58 98 ALA X O 1
ATOM 579 N N . GLY A 1 78 ? 27.712 12.944 8.162 1.00 47.39 99 GLY X N 1
ATOM 580 C CA . GLY A 1 78 ? 28.325 12.778 9.452 1.00 51.28 99 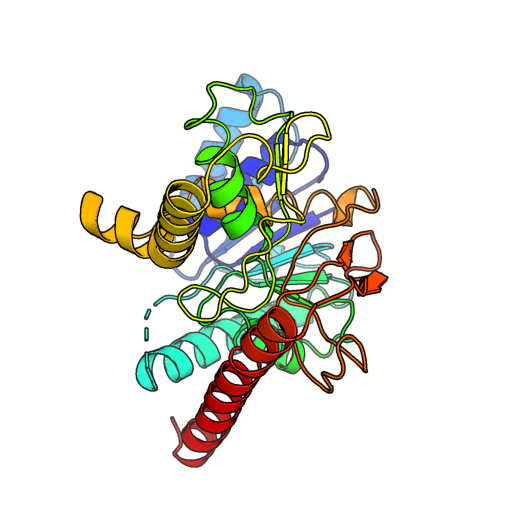GLY X CA 1
ATOM 581 C C . GLY A 1 78 ? 29.056 11.477 9.512 1.00 50.49 99 GLY X C 1
ATOM 582 O O . GLY A 1 78 ? 28.548 10.461 9.059 1.00 50.22 99 GLY X O 1
ATOM 583 N N . LEU A 1 79 ? 30.251 11.516 10.081 1.00 55.20 100 LEU X N 1
ATOM 584 C CA . LEU A 1 79 ? 31.092 10.338 10.206 1.00 58.25 100 LEU X CA 1
ATOM 585 C C . LEU A 1 79 ? 30.395 9.274 11.046 1.00 56.87 100 LEU X C 1
ATOM 586 O O . LEU A 1 79 ? 29.653 9.600 11.981 1.00 57.68 100 LEU X O 1
ATOM 591 N N . ARG A 1 87 ? 36.186 10.769 21.506 1.00 49.55 109 ARG X N 1
ATOM 592 C CA . ARG A 1 87 ? 34.887 11.424 21.710 1.00 47.94 109 ARG X CA 1
ATOM 593 C C . ARG A 1 87 ? 34.937 12.902 21.299 1.00 48.77 109 ARG X C 1
ATOM 594 O O . ARG A 1 87 ? 34.066 13.399 20.578 1.00 47.88 109 ARG X O 1
ATOM 602 N N . ASP A 1 88 ? 35.963 13.606 21.758 1.00 51.55 110 ASP X N 1
ATOM 603 C CA . ASP A 1 88 ? 36.102 15.012 21.422 1.00 51.88 110 ASP X CA 1
ATOM 604 C C . ASP A 1 88 ? 36.328 15.207 19.921 1.00 50.91 110 ASP X C 1
ATOM 605 O O . ASP A 1 88 ? 35.854 16.191 19.334 1.00 50.17 110 ASP X O 1
ATOM 610 N N . ASP A 1 89 ? 37.067 14.284 19.311 1.00 53.09 111 ASP X N 1
ATOM 611 C CA . ASP A 1 89 ? 37.375 14.377 17.889 1.00 54.41 111 ASP X CA 1
ATOM 612 C C . ASP A 1 89 ? 36.104 14.246 17.065 1.00 51.10 111 ASP X C 1
ATOM 613 O O . ASP A 1 89 ? 35.902 14.951 16.076 1.00 51.07 111 ASP X O 1
ATOM 618 N N . LEU A 1 90 ? 35.252 13.320 17.473 1.00 51.84 112 LEU X N 1
ATOM 619 C CA . LEU A 1 90 ? 34.017 13.055 16.744 1.00 51.84 112 LEU X CA 1
ATOM 620 C C . LEU A 1 90 ? 33.036 14.217 16.896 1.00 48.73 112 LEU X C 1
ATOM 621 O O . LEU A 1 90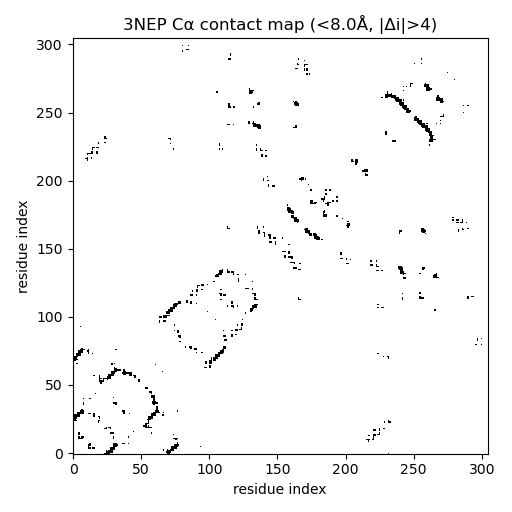 ? 32.408 14.676 15.927 1.00 48.05 112 LEU X O 1
ATOM 626 N N . LEU A 1 91 ? 32.896 14.667 18.134 1.00 48.00 113 LEU X N 1
ATOM 627 C CA . LEU A 1 91 ? 32.032 15.775 18.441 1.00 47.49 113 LEU X CA 1
ATOM 628 C C . LEU A 1 91 ? 32.460 16.998 17.609 1.00 43.96 113 LEU X C 1
ATOM 629 O O . LEU A 1 91 ? 31.631 17.698 17.016 1.00 41.36 113 LEU X O 1
ATOM 634 N N . ALA A 1 92 ? 33.769 17.227 17.541 1.00 45.34 114 ALA X N 1
ATOM 635 C CA . ALA A 1 92 ? 34.297 18.330 16.757 1.00 45.79 114 ALA X CA 1
ATOM 636 C C . ALA A 1 92 ? 34.013 18.141 15.273 1.00 43.58 114 ALA X C 1
ATOM 637 O O . ALA A 1 92 ? 33.530 19.060 14.622 1.00 43.97 114 ALA X O 1
ATOM 639 N N . LYS A 1 93 ? 34.305 16.951 14.756 1.00 43.33 115 LYS X N 1
ATOM 640 C CA . LYS A 1 93 ? 34.173 16.670 13.326 1.00 42.87 115 LYS X CA 1
ATOM 641 C C . LYS A 1 93 ? 32.721 16.760 12.881 1.00 39.66 115 LYS X C 1
ATOM 642 O O . LYS A 1 93 ? 32.419 17.393 11.881 1.00 39.54 115 LYS X O 1
ATOM 648 N N . ASN A 1 94 ? 31.817 16.133 13.626 1.00 40.19 116 ASN X N 1
ATOM 649 C CA . ASN A 1 94 ? 30.412 16.144 13.246 1.00 38.14 116 ASN X CA 1
ATOM 650 C C . ASN A 1 94 ? 29.745 17.480 13.499 1.00 35.95 116 ASN X C 1
ATOM 651 O O . ASN A 1 94 ? 28.842 17.870 12.767 1.00 36.73 116 ASN X O 1
ATOM 656 N N . THR A 1 95 ? 30.192 18.197 14.520 1.00 35.61 117 THR X N 1
ATOM 657 C CA . THR A 1 95 ? 29.709 19.539 14.726 1.00 35.57 117 THR X CA 1
ATOM 658 C C . THR A 1 95 ? 30.006 20.376 13.490 1.00 34.31 117 THR X C 1
ATOM 659 O O . THR A 1 95 ? 29.180 21.151 13.037 1.00 34.24 117 THR X O 1
ATOM 663 N N . GLU A 1 96 ? 31.202 20.235 12.956 1.00 37.62 118 GLU X N 1
ATOM 664 C CA . GLU A 1 96 ? 31.590 21.029 11.795 1.00 39.20 118 GLU X CA 1
ATOM 665 C C . GLU A 1 96 ? 30.736 20.662 10.588 1.00 36.02 118 GLU X C 1
ATOM 666 O O . GLU A 1 96 ? 30.258 21.532 9.846 1.00 35.15 118 GLU X O 1
ATOM 672 N N . ILE A 1 97 ? 30.570 19.368 10.372 1.00 35.57 119 ILE X N 1
ATOM 673 C CA . ILE A 1 97 ? 29.803 18.906 9.225 1.00 34.24 119 ILE X CA 1
ATOM 674 C C . ILE A 1 97 ? 28.359 19.353 9.355 1.00 30.39 119 ILE X C 1
ATOM 675 O O . ILE A 1 97 ? 27.825 20.012 8.454 1.00 28.94 119 ILE X O 1
ATOM 680 N N . VAL A 1 98 ? 27.718 18.990 10.467 1.00 28.77 120 VAL X N 1
ATOM 681 C CA . VAL A 1 98 ? 26.311 19.311 10.658 1.00 27.24 120 VAL X CA 1
ATOM 682 C C . VAL A 1 98 ? 26.016 20.807 10.680 1.00 26.89 120 VAL X C 1
ATOM 683 O O . VAL A 1 98 ? 25.060 21.253 10.050 1.00 27.11 120 VAL X O 1
ATOM 687 N N . GLY A 1 99 ? 26.800 21.595 11.423 1.00 30.85 121 GLY X N 1
ATOM 688 C CA . GLY A 1 99 ? 26.605 23.034 11.430 1.00 32.84 121 GLY X CA 1
ATOM 689 C C . GLY A 1 99 ? 26.748 23.633 10.027 1.00 31.09 121 GLY X C 1
ATOM 690 O O . GLY A 1 99 ? 25.955 24.455 9.586 1.00 29.76 121 GLY X O 1
ATOM 691 N N . GLY A 1 100 ? 27.770 23.199 9.319 1.00 31.14 122 GLY X N 1
ATOM 692 C CA . GLY A 1 100 ? 28.043 23.712 7.987 1.00 32.34 122 GLY X CA 1
ATOM 693 C C . GLY A 1 100 ? 26.936 23.405 6.987 1.00 30.44 122 GLY X C 1
ATOM 694 O O . GLY A 1 100 ? 26.493 24.314 6.276 1.00 30.89 122 GLY X O 1
ATOM 695 N N . VAL A 1 101 ? 26.498 22.146 6.904 1.00 30.68 123 VAL X N 1
ATOM 696 C CA . VAL A 1 101 ? 25.477 21.793 5.919 1.00 29.07 123 VAL X CA 1
ATOM 697 C C . VAL A 1 101 ? 24.162 22.459 6.305 1.00 26.49 123 VAL X C 1
ATOM 698 O O . VAL A 1 101 ? 23.396 22.877 5.447 1.00 24.64 123 VAL X O 1
ATOM 702 N N . THR A 1 102 ? 23.922 22.613 7.599 1.00 26.30 124 THR X N 1
ATOM 703 C CA . THR A 1 102 ? 22.709 23.301 8.033 1.00 26.67 124 THR X CA 1
ATOM 704 C C . THR A 1 102 ? 22.683 24.749 7.519 1.00 29.15 124 THR X C 1
ATOM 705 O O . THR A 1 102 ? 21.681 25.202 6.972 1.00 29.92 124 THR X O 1
ATOM 709 N N . GLU A 1 103 ? 23.792 25.458 7.704 1.00 31.66 125 GLU X N 1
ATOM 710 C CA . GLU A 1 103 ? 23.933 26.830 7.215 1.00 34.46 125 GLU X CA 1
ATOM 711 C C . GLU A 1 103 ? 23.696 26.877 5.718 1.00 33.34 125 GLU X C 1
ATOM 712 O O . GLU A 1 103 ? 22.979 27.749 5.213 1.00 32.45 125 GLU X O 1
ATOM 718 N N . GLN A 1 104 ? 24.322 25.951 5.006 1.00 33.19 126 GLN X N 1
ATOM 719 C CA . GLN A 1 104 ? 24.196 25.945 3.557 1.00 34.06 126 GLN X CA 1
ATOM 720 C C . GLN A 1 104 ? 22.747 25.741 3.130 1.00 30.35 126 GLN X C 1
ATOM 721 O O . GLN A 1 104 ? 22.275 26.330 2.131 1.00 32.63 126 GLN X O 1
ATOM 727 N N . PHE A 1 105 ? 22.047 24.878 3.858 1.00 28.60 127 PHE X N 1
ATOM 728 C CA . PHE A 1 105 ? 20.694 24.493 3.504 1.00 28.93 127 PHE X CA 1
ATOM 729 C C . PHE A 1 105 ? 19.655 25.557 3.834 1.00 29.01 127 PHE X C 1
ATOM 730 O O . PHE A 1 105 ? 18.817 25.893 3.001 1.00 27.69 127 PHE X O 1
ATOM 738 N N . VAL A 1 106 ? 19.701 26.106 5.045 1.00 30.15 128 VAL X N 1
ATOM 739 C CA . VAL A 1 106 ? 18.627 26.972 5.482 1.00 31.47 128 VAL X CA 1
ATOM 740 C C . VAL A 1 106 ? 18.587 28.291 4.702 1.00 31.07 128 VAL X C 1
ATOM 741 O O . VAL A 1 106 ? 17.555 28.926 4.636 1.00 31.33 128 VAL X O 1
ATOM 745 N N . GLU A 1 107 ? 19.692 28.682 4.087 1.00 31.77 129 GLU X N 1
ATOM 746 C CA . GLU A 1 107 ? 19.701 29.929 3.309 1.00 36.00 129 GLU X CA 1
ATOM 747 C C . GLU A 1 107 ? 18.631 29.887 2.235 1.00 34.67 129 GLU X C 1
ATOM 748 O O . GLU A 1 107 ? 17.923 30.869 2.007 1.00 36.23 129 GLU X O 1
ATOM 754 N N . GLY A 1 108 ? 18.508 28.731 1.587 1.00 34.10 130 GLY X N 1
ATOM 755 C CA . GLY A 1 108 ? 17.547 28.534 0.508 1.00 34.56 130 GLY X CA 1
ATOM 756 C C . GLY A 1 108 ? 16.190 27.949 0.879 1.00 30.45 130 GLY X C 1
ATOM 757 O O . GLY A 1 108 ? 15.287 27.909 0.049 1.00 29.67 130 GLY X O 1
ATOM 758 N N . SER A 1 109 ? 16.047 27.474 2.117 1.00 29.72 131 SER X N 1
ATOM 759 C CA . SER A 1 109 ? 14.811 26.864 2.593 1.00 30.35 131 SER X CA 1
ATOM 760 C C . SER A 1 109 ? 14.466 27.390 3.988 1.00 30.53 131 SER X C 1
ATOM 761 O O . SER A 1 109 ? 14.507 26.672 4.973 1.00 30.48 131 SER X O 1
ATOM 764 N N . PRO A 1 110 A 14.134 28.680 4.089 1.00 33.37 132 PRO X N 1
ATOM 765 C CA . PRO A 1 110 A 13.908 29.304 5.406 1.00 35.69 132 PRO X CA 1
ATOM 766 C C . PRO A 1 110 A 12.656 28.794 6.141 1.00 36.83 132 PRO X C 1
ATOM 767 O O . PRO A 1 110 A 12.530 28.996 7.340 1.00 36.71 132 PRO X O 1
ATOM 771 N N . ASP A 1 111 B 11.749 28.149 5.421 1.00 38.38 132 ASP X N 1
ATOM 772 C CA . ASP A 1 111 B 10.493 27.694 5.998 1.00 39.79 132 ASP X CA 1
ATOM 773 C C . ASP A 1 111 B 10.503 26.181 6.304 1.00 35.76 132 ASP X C 1
ATOM 774 O O . ASP A 1 111 B 9.464 25.606 6.557 1.00 38.30 132 ASP X O 1
ATOM 779 N N . SER A 1 112 ? 11.661 25.553 6.292 1.00 30.75 133 SER X N 1
ATOM 780 C CA . SER A 1 112 ? 11.719 24.081 6.438 1.00 28.38 133 SER X CA 1
ATOM 781 C C . SER A 1 112 ? 11.708 23.579 7.883 1.00 24.62 133 SER X C 1
ATOM 782 O O . SER A 1 112 ? 11.835 24.361 8.848 1.00 24.15 133 SER X O 1
ATOM 785 N N . THR A 1 113 ? 11.507 22.267 8.013 1.00 21.77 134 THR X N 1
ATOM 786 C CA . THR A 1 113 ? 11.612 21.587 9.295 1.00 21.46 134 THR X CA 1
ATOM 787 C C . THR A 1 113 ? 12.751 20.586 9.144 1.00 21.66 134 THR X C 1
ATOM 788 O O . THR A 1 113 ? 12.857 19.914 8.112 1.00 22.80 134 THR X O 1
ATOM 792 N N . ILE A 1 114 ? 13.600 20.488 10.153 1.00 20.83 135 ILE X N 1
ATOM 793 C CA . ILE A 1 114 ? 14.829 19.704 10.060 1.00 19.73 135 ILE X CA 1
ATOM 794 C C . ILE A 1 114 ? 14.783 18.490 10.972 1.00 19.86 135 ILE X C 1
ATOM 795 O O . ILE A 1 114 ? 14.326 18.587 12.124 1.00 18.66 135 ILE X O 1
ATOM 800 N N . ILE A 1 115 ? 15.218 17.345 10.422 1.00 19.23 136 ILE X N 1
ATOM 801 C CA . ILE A 1 115 ? 15.356 16.104 11.173 1.00 18.50 136 ILE X CA 1
ATOM 802 C C . ILE A 1 115 ? 16.823 15.703 11.072 1.00 18.10 136 ILE X C 1
ATOM 803 O O . ILE A 1 115 ? 17.372 15.502 9.985 1.00 19.46 136 ILE X O 1
ATOM 808 N N . VAL A 1 116 ? 17.474 15.623 12.215 1.00 18.39 137 VAL X N 1
ATOM 809 C CA . VAL A 1 116 ? 18.887 15.317 12.269 1.00 19.43 137 VAL X CA 1
ATOM 810 C C . VAL A 1 116 ? 19.108 13.808 12.484 1.00 20.28 137 VAL X C 1
ATOM 811 O O . VAL A 1 116 ? 18.442 13.205 13.301 1.00 18.81 137 VAL X O 1
ATOM 815 N N . VAL A 1 117 ? 20.037 13.221 11.739 1.00 21.30 138 VAL X N 1
ATOM 816 C CA . VAL A 1 117 ? 20.466 11.828 11.934 1.00 22.27 138 VAL X CA 1
ATOM 817 C C . VAL A 1 117 ? 21.998 11.792 11.923 1.00 24.69 138 VAL X C 1
ATOM 818 O O . VAL A 1 117 ? 22.618 11.387 10.934 1.00 26.58 138 VAL X O 1
ATOM 822 N N . ALA A 1 118 ? 22.623 12.282 12.976 1.00 26.19 139 ALA X N 1
ATOM 823 C CA . ALA A 1 118 ? 24.084 12.287 13.060 1.00 27.48 139 ALA X CA 1
ATOM 824 C C . ALA A 1 118 ? 24.392 12.173 14.531 1.00 27.82 139 ALA X C 1
ATOM 825 O O . ALA A 1 118 ? 23.644 12.694 15.328 1.00 26.69 139 ALA X O 1
ATOM 827 N N . ASN A 1 119 ? 25.504 11.538 14.864 1.00 31.56 140 ASN X N 1
ATOM 828 C CA . ASN A 1 119 ? 25.928 11.298 16.238 1.00 34.79 140 ASN X CA 1
ATOM 829 C C . ASN A 1 119 ? 26.976 12.299 16.726 1.00 33.01 140 ASN X C 1
ATOM 830 O O . ASN A 1 119 ? 27.752 12.823 15.935 1.00 34.19 140 ASN X O 1
ATOM 835 N N . PRO A 1 120 ? 26.996 12.571 18.046 1.00 31.88 141 PRO X N 1
ATOM 836 C CA . PRO A 1 120 ? 26.009 12.058 19.008 1.00 31.52 141 PRO X CA 1
ATOM 837 C C . PRO A 1 120 ? 24.710 12.794 18.774 1.00 27.84 141 PRO X C 1
ATOM 838 O O . PRO A 1 120 ? 24.723 14.019 18.612 1.00 28.49 141 PRO X O 1
ATOM 842 N N . LEU A 1 121 ? 23.615 12.061 18.761 1.00 26.58 142 LEU X N 1
ATOM 843 C CA . LEU A 1 121 ? 22.354 12.520 18.188 1.00 25.48 142 LEU X CA 1
ATOM 844 C C . LEU A 1 121 ? 21.722 13.695 18.923 1.00 23.94 142 LEU X C 1
ATOM 845 O O . LEU A 1 121 ? 21.367 14.684 18.300 1.00 22.20 142 LEU X O 1
ATOM 850 N N . ASP A 1 122 ? 21.627 13.633 20.255 1.00 25.10 143 ASP X N 1
ATOM 851 C CA . ASP A 1 122 ? 20.990 14.742 20.955 1.00 27.98 143 ASP X CA 1
ATOM 852 C C . ASP A 1 122 ? 21.782 16.049 20.765 1.00 26.72 143 ASP X C 1
ATOM 853 O O . ASP A 1 122 ? 21.188 17.122 20.555 1.00 25.12 143 ASP X O 1
ATOM 858 N N . VAL A 1 123 ? 23.108 15.987 20.826 1.00 29.35 144 VAL X N 1
ATOM 859 C CA A VAL A 1 123 ? 23.940 17.179 20.697 0.50 29.47 144 VAL X CA 1
ATOM 860 C CA B VAL A 1 123 ? 23.894 17.210 20.709 0.50 29.58 144 VAL X CA 1
ATOM 861 C C . VAL A 1 123 ? 23.964 17.709 19.265 1.00 28.58 144 VAL X C 1
ATOM 862 O O . VAL A 1 123 ? 23.992 18.911 19.039 1.00 27.53 144 VAL X O 1
ATOM 869 N N . MET A 1 124 ? 23.948 16.792 18.292 1.00 28.15 145 MET X N 1
ATOM 870 C CA . MET A 1 124 ? 23.900 17.207 16.894 1.00 27.28 145 MET X CA 1
ATOM 871 C C . MET A 1 124 ? 22.585 17.872 16.563 1.00 25.83 145 MET X C 1
ATOM 872 O O . MET A 1 124 ? 22.527 18.735 15.666 1.00 25.53 145 MET X O 1
ATOM 877 N N . THR A 1 125 ? 21.516 17.468 17.243 1.00 23.77 146 THR X N 1
ATOM 878 C CA . THR A 1 125 ? 20.223 18.111 17.059 1.00 24.64 146 THR X CA 1
ATOM 879 C C . THR A 1 125 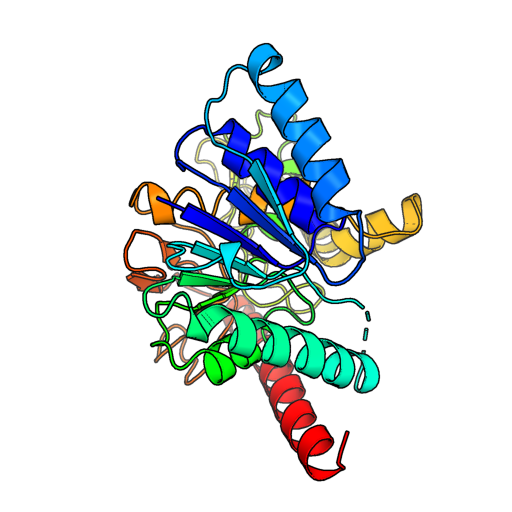? 20.305 19.579 17.530 1.00 22.98 146 THR X C 1
ATOM 880 O O . THR A 1 125 ? 19.890 20.499 16.852 1.00 23.08 146 THR X O 1
ATOM 884 N N . TYR A 1 126 ? 20.906 19.791 18.680 1.00 24.55 147 TYR X N 1
ATOM 885 C CA . TYR A 1 126 ? 21.169 21.159 19.127 1.00 26.79 147 TYR X CA 1
ATOM 886 C C . TYR A 1 126 ? 22.066 21.976 18.172 1.00 28.04 147 TYR X C 1
ATOM 887 O O . TYR A 1 126 ? 21.787 23.145 17.923 1.00 28.76 147 TYR X O 1
ATOM 896 N N . VAL A 1 127 ? 23.146 21.374 17.682 1.00 27.00 148 VAL X N 1
ATOM 897 C CA . VAL A 1 127 ? 24.050 22.020 16.740 1.00 26.98 148 VAL X CA 1
ATOM 898 C C . VAL A 1 127 ? 23.312 22.476 15.490 1.00 26.12 148 VAL X C 1
ATOM 899 O O . VAL A 1 127 ? 23.518 23.578 14.996 1.00 26.81 148 VAL X O 1
ATOM 903 N N . ALA A 1 128 ? 22.446 21.622 14.964 1.00 26.30 149 ALA X N 1
ATOM 904 C CA . ALA A 1 128 ? 21.655 21.994 13.825 1.00 25.12 149 ALA X CA 1
ATOM 905 C C . ALA A 1 128 ? 20.673 23.090 14.189 1.00 23.80 149 ALA X C 1
ATOM 906 O O . ALA A 1 128 ? 20.508 24.024 13.427 1.00 23.00 149 ALA X O 1
ATOM 908 N N . TYR A 1 129 ? 20.044 23.014 15.360 1.00 23.50 150 TYR X N 1
ATOM 909 C CA . TYR A 1 129 ? 19.083 24.041 15.759 1.00 26.47 150 TYR X CA 1
ATOM 910 C C . TYR A 1 129 ? 19.770 25.406 15.785 1.00 26.26 150 TYR X C 1
ATOM 911 O O . TYR A 1 129 ? 19.265 26.392 15.218 1.00 26.71 150 TYR X O 1
ATOM 920 N N . GLU A 1 130 ? 20.938 25.457 16.403 1.00 26.69 151 GLU X N 1
ATOM 921 C CA . GLU A 1 130 ? 21.669 26.709 16.508 1.00 28.51 151 GLU X CA 1
ATOM 922 C C . GLU A 1 130 ? 22.111 27.259 15.158 1.00 29.46 151 GLU X C 1
ATOM 923 O O . GLU A 1 130 ? 22.110 28.470 14.954 1.00 30.62 151 GLU X O 1
ATOM 929 N N . ALA A 1 131 ? 22.482 26.379 14.241 1.00 29.89 152 ALA X N 1
ATOM 930 C CA . ALA A 1 131 ? 22.951 26.834 12.936 1.00 32.09 152 ALA X CA 1
ATOM 931 C C . ALA A 1 131 ? 21.796 27.253 12.037 1.00 32.07 152 ALA X C 1
ATOM 932 O O . ALA A 1 131 ? 21.995 28.010 11.075 1.00 32.47 152 ALA X O 1
ATOM 934 N N . SER A 1 132 ? 20.596 26.774 12.351 1.00 32.72 153 SER X N 1
ATOM 935 C CA . SER A 1 132 ? 19.420 26.952 11.508 1.00 33.72 153 SER X CA 1
ATOM 936 C C . SER A 1 132 ? 18.783 28.328 11.590 1.00 33.75 153 SER X C 1
ATOM 937 O O . SER A 1 132 ? 18.238 28.790 10.601 1.00 33.12 153 SER X O 1
ATOM 940 N N . GLY A 1 133 ? 18.799 28.940 12.772 1.00 34.14 154 GLY X N 1
ATOM 941 C CA . GLY A 1 133 ? 18.039 30.166 13.004 1.00 38.83 154 GLY X CA 1
ATOM 942 C C . GLY A 1 133 ? 16.531 29.934 13.073 1.00 37.25 154 GLY X C 1
ATOM 943 O O . GLY A 1 133 ? 15.735 30.887 13.000 1.00 37.74 154 GLY X O 1
ATOM 944 N N . PHE A 1 134 ? 16.133 28.666 13.202 1.00 33.81 155 PHE X N 1
ATOM 945 C CA . PHE A 1 134 ? 14.720 28.306 13.246 1.00 34.52 155 PHE X CA 1
ATOM 946 C C . PHE A 1 134 ? 14.243 28.282 14.681 1.00 31.71 155 PHE X C 1
ATOM 947 O O . PHE A 1 134 ? 15.035 28.153 15.610 1.00 31.77 155 PHE X O 1
ATOM 955 N N . PRO A 1 135 ? 12.934 28.381 14.873 1.00 30.47 156 PRO X N 1
ATOM 956 C CA . PRO A 1 135 ? 12.430 28.132 16.235 1.00 28.25 156 PRO X CA 1
ATOM 957 C C . PRO A 1 135 ? 12.606 26.654 16.664 1.00 27.79 156 PRO X C 1
ATOM 958 O O . PRO A 1 135 ? 12.803 25.763 15.837 1.00 26.48 156 PRO X O 1
ATOM 962 N N . THR A 1 136 ? 12.496 26.409 17.959 1.00 28.02 157 THR X N 1
ATOM 963 C CA . THR A 1 136 ? 12.774 25.103 18.513 1.00 28.37 157 THR X CA 1
ATOM 964 C C . THR A 1 136 ? 11.894 23.987 17.964 1.00 26.46 157 THR X C 1
ATOM 965 O O . THR A 1 136 ? 12.344 22.860 17.887 1.00 27.42 157 THR X O 1
ATOM 969 N N . ASN A 1 137 ? 10.663 24.304 17.578 1.00 25.50 158 ASN X N 1
ATOM 970 C CA . ASN A 1 137 ? 9.724 23.295 17.121 1.00 25.50 158 ASN X CA 1
ATOM 971 C C . ASN A 1 137 ? 10.074 22.765 15.744 1.00 22.61 158 ASN X C 1
ATOM 972 O O . ASN A 1 137 ? 9.555 21.729 15.330 1.00 22.66 158 ASN X O 1
ATOM 977 N N A ARG A 1 138 ? 10.958 23.470 15.049 0.50 23.62 159 ARG X N 1
ATOM 978 N N B ARG A 1 138 ? 10.948 23.455 15.030 0.50 23.57 159 ARG X N 1
ATOM 979 C CA A ARG A 1 138 ? 11.268 23.153 13.651 0.50 23.97 159 ARG X CA 1
ATOM 980 C CA B ARG A 1 138 ? 11.229 23.061 13.649 0.50 23.67 159 ARG X CA 1
ATOM 981 C C A ARG A 1 138 ? 12.513 22.289 13.501 0.50 22.22 159 ARG X C 1
ATOM 982 C C B ARG A 1 138 ? 12.573 22.363 13.496 0.50 22.30 159 ARG X C 1
ATOM 983 O O A ARG A 1 138 ? 12.908 21.954 12.380 0.50 22.18 159 ARG X O 1
ATOM 984 O O B ARG A 1 138 ? 13.082 22.195 12.379 0.50 22.68 159 ARG X O 1
ATOM 999 N N . VAL A 1 139 ? 13.146 21.935 14.613 1.00 21.75 160 VAL X N 1
ATOM 1000 C CA . VAL A 1 139 ? 14.341 21.098 14.567 1.00 22.50 160 VAL X CA 1
ATOM 1001 C C . VAL A 1 139 ? 14.192 19.936 15.550 1.00 20.35 160 VAL X C 1
ATOM 1002 O O . VAL A 1 139 ? 13.743 20.134 16.686 1.00 22.37 160 VAL X O 1
ATOM 1006 N N . MET A 1 140 ? 14.559 18.728 15.115 1.00 20.57 161 MET X N 1
ATOM 1007 C CA . MET A 1 140 ? 14.434 17.529 15.960 1.00 19.58 161 MET X CA 1
ATOM 1008 C C . MET A 1 140 ? 15.448 16.505 15.514 1.00 19.35 161 MET X C 1
ATOM 1009 O O . MET A 1 140 ? 15.995 16.616 14.425 1.00 21.05 161 MET X O 1
ATOM 1014 N N . GLY A 1 141 ? 15.674 15.482 16.326 1.00 18.79 162 GLY X N 1
ATOM 1015 C CA . GLY A 1 141 ? 16.565 14.385 15.946 1.00 17.52 162 GLY X CA 1
ATOM 1016 C C . GLY A 1 141 ? 15.858 13.043 15.881 1.00 18.77 162 GLY X C 1
ATOM 1017 O O . GLY A 1 141 ? 14.922 12.796 16.649 1.00 19.28 162 GLY X O 1
ATOM 1018 N N . MET A 1 142 ? 16.307 12.174 14.965 1.00 16.94 163 MET X N 1
ATOM 1019 C CA . MET A 1 142 ? 15.782 10.821 14.898 1.00 16.46 163 MET X CA 1
ATOM 1020 C C . MET A 1 142 ? 16.650 9.946 15.818 1.00 18.30 163 MET X C 1
ATOM 1021 O O . MET A 1 142 ? 17.855 9.831 15.613 1.00 18.88 163 MET X O 1
ATOM 1026 N N . ALA A 1 143 ? 16.034 9.353 16.837 1.00 18.23 164 ALA X N 1
ATOM 1027 C CA . ALA A 1 143 ? 16.673 8.270 17.582 1.00 18.45 164 ALA X CA 1
ATOM 1028 C C . ALA A 1 143 ? 15.629 7.294 18.106 1.00 16.27 164 ALA X C 1
ATOM 1029 O O . ALA A 1 143 ? 15.688 6.105 17.831 1.00 16.02 164 ALA X O 1
ATOM 1031 N N . GLY A 1 144 ? 14.683 7.816 18.885 1.00 17.86 165 GLY X N 1
ATOM 1032 C CA . GLY A 1 144 ? 13.672 6.995 19.527 1.00 15.54 165 GLY X CA 1
ATOM 1033 C C . GLY A 1 144 ? 12.907 6.066 18.611 1.00 15.14 165 GLY X C 1
ATOM 1034 O O . GLY A 1 144 ? 12.614 4.927 18.978 1.00 18.60 165 GLY X O 1
ATOM 1035 N N . VAL A 1 145 ? 12.587 6.534 17.410 1.00 14.86 166 VAL X N 1
ATOM 1036 C CA . VAL A 1 145 ? 11.826 5.678 16.504 1.00 15.67 166 VAL X CA 1
ATOM 1037 C C . VAL A 1 145 ? 12.654 4.445 16.079 1.00 16.43 166 VAL X C 1
ATOM 1038 O O . VAL A 1 145 ? 12.127 3.344 15.967 1.00 16.20 166 VAL X O 1
ATOM 1042 N N . LEU A 1 146 ? 13.946 4.627 15.851 1.00 14.82 167 LEU X N 1
ATOM 1043 C CA . LEU A 1 146 ? 14.843 3.506 15.593 1.00 16.32 167 LEU X CA 1
ATOM 1044 C C . LEU A 1 146 ? 14.976 2.570 16.810 1.00 16.73 167 LEU X C 1
ATOM 1045 O O . LEU A 1 146 ? 14.901 1.350 16.665 1.00 15.63 167 LEU X O 1
ATOM 1050 N N . ASP A 1 147 ? 15.201 3.147 17.996 1.00 17.62 168 ASP X N 1
ATOM 1051 C CA . ASP A 1 147 ? 15.352 2.353 19.193 1.00 19.45 168 ASP X CA 1
ATOM 1052 C C . ASP A 1 147 ? 14.103 1.556 19.487 1.00 18.90 168 ASP X C 1
ATOM 1053 O O . ASP A 1 147 ? 14.201 0.390 19.890 1.00 18.74 168 ASP X O 1
ATOM 1058 N N . THR A 1 148 ? 12.935 2.183 19.326 1.00 17.32 169 THR X N 1
ATOM 1059 C CA . THR A 1 148 ? 11.680 1.494 19.580 1.00 19.54 169 THR X CA 1
ATOM 1060 C C . THR A 1 148 ? 11.397 0.458 18.511 1.00 17.22 169 THR X C 1
ATOM 1061 O O . THR A 1 148 ? 10.851 -0.584 18.804 1.00 18.64 169 THR X O 1
ATOM 1065 N N . GLY A 1 149 ? 11.733 0.753 17.263 1.00 16.74 170 GLY X N 1
ATOM 1066 C CA . GLY A 1 149 ? 11.545 -0.235 16.218 1.00 19.33 170 GLY X CA 1
ATOM 1067 C C . GLY A 1 149 ? 12.352 -1.500 16.528 1.00 17.49 170 GLY X C 1
ATOM 1068 O O . GLY A 1 149 ? 11.884 -2.627 16.390 1.00 17.87 170 GLY X O 1
ATOM 1069 N N . ARG A 1 150 ? 13.570 -1.298 17.001 1.00 15.95 171 ARG X N 1
ATOM 1070 C CA . ARG A 1 150 ? 14.428 -2.413 17.434 1.00 16.08 171 ARG X CA 1
ATOM 1071 C C . ARG A 1 150 ? 13.804 -3.197 18.587 1.00 16.19 171 ARG X C 1
ATOM 1072 O O . ARG A 1 150 ? 13.616 -4.403 18.489 1.00 17.25 171 ARG X O 1
ATOM 1080 N N . PHE A 1 151 ? 13.438 -2.486 19.666 1.00 16.75 172 PHE X N 1
ATOM 1081 C CA . PHE A 1 151 ? 12.825 -3.110 20.835 1.00 16.90 172 PHE X CA 1
ATOM 1082 C C . PHE A 1 151 ? 11.558 -3.879 20.435 1.00 16.85 172 PHE X C 1
ATOM 1083 O O . PHE A 1 151 ? 11.380 -5.010 20.833 1.00 17.15 172 PHE X O 1
ATOM 1091 N N . ARG A 1 152 ? 10.700 -3.278 19.603 1.00 17.79 173 ARG X N 1
ATOM 1092 C CA . ARG A 1 152 ? 9.497 -3.943 19.177 1.00 17.80 173 ARG X CA 1
ATOM 1093 C C . ARG A 1 152 ? 9.841 -5.209 18.385 1.00 17.32 173 ARG X C 1
ATOM 1094 O O . ARG A 1 152 ? 9.171 -6.225 18.515 1.00 17.25 173 ARG X O 1
ATOM 1102 N N . SER A 1 153 ? 10.855 -5.147 17.531 1.00 17.20 174 SER X N 1
ATOM 1103 C CA . SER A 1 153 ? 11.191 -6.292 16.734 1.00 18.20 174 SER X CA 1
ATOM 1104 C C . SER A 1 153 ? 11.649 -7.455 17.593 1.00 17.29 174 SER X C 1
ATOM 1105 O O . SER A 1 153 ? 11.274 -8.605 17.320 1.00 18.36 174 SER X O 1
ATOM 1108 N N . PHE A 1 154 ? 12.396 -7.152 18.657 1.00 18.69 175 PHE X N 1
ATOM 1109 C CA . PHE A 1 154 ? 12.881 -8.188 19.558 1.00 21.28 175 PHE X CA 1
ATOM 1110 C C . PHE A 1 154 ? 11.725 -8.806 20.354 1.00 20.28 175 PHE X C 1
ATOM 1111 O O . PHE A 1 154 ? 11.690 -10.019 20.556 1.00 19.88 175 PHE X O 1
ATOM 1119 N N A ILE A 1 155 ? 10.777 -7.970 20.791 0.50 20.75 176 ILE X N 1
ATOM 1120 N N B ILE A 1 155 ? 10.771 -7.979 20.782 0.50 20.86 176 ILE X N 1
ATOM 1121 C CA A ILE A 1 155 ? 9.610 -8.439 21.529 0.50 20.96 176 ILE X CA 1
ATOM 1122 C CA B ILE A 1 155 ? 9.625 -8.469 21.530 0.50 21.18 176 ILE X CA 1
ATOM 1123 C C A ILE A 1 155 ? 8.758 -9.328 20.619 0.50 20.84 176 ILE X C 1
ATOM 1124 C C B ILE A 1 155 ? 8.737 -9.325 20.623 0.50 21.01 176 ILE X C 1
ATOM 1125 O O A ILE A 1 155 ? 8.323 -10.402 21.007 0.50 21.54 176 ILE X O 1
ATOM 1126 O O B ILE A 1 155 ? 8.256 -10.376 21.019 0.50 21.75 176 ILE X O 1
ATOM 1135 N N . ALA A 1 156 ? 8.522 -8.878 19.388 1.00 21.04 177 ALA X N 1
ATOM 1136 C CA . ALA A 1 156 ? 7.679 -9.627 18.477 1.00 22.53 177 ALA X CA 1
ATOM 1137 C C . ALA A 1 156 ? 8.307 -10.992 18.177 1.00 22.59 177 ALA X C 1
ATOM 1138 O O . ALA A 1 156 ? 7.607 -11.994 18.110 1.00 23.31 177 ALA X O 1
ATOM 1140 N N . GLU A 1 157 ? 9.620 -11.019 18.001 1.00 25.27 178 GLU X N 1
ATOM 1141 C CA . GLU A 1 157 ? 10.371 -12.259 17.779 1.00 28.20 178 GLU X CA 1
ATOM 1142 C C . GLU A 1 157 ? 10.265 -13.210 18.982 1.00 24.55 178 GLU X C 1
ATOM 1143 O O . GLU A 1 157 ? 10.080 -14.422 18.827 1.00 24.14 178 GLU X O 1
ATOM 1149 N N . GLU A 1 158 ? 10.371 -12.652 20.183 1.00 25.15 179 GLU X N 1
ATOM 1150 C CA . GLU A 1 158 ? 10.318 -13.437 21.419 1.00 25.16 179 GLU X CA 1
ATOM 1151 C C . GLU A 1 158 ? 8.956 -14.082 21.633 1.00 25.13 179 GLU X C 1
ATOM 1152 O O . GLU A 1 158 ? 8.883 -15.230 22.041 1.00 26.36 179 GLU X O 1
ATOM 1158 N N . LEU A 1 159 ? 7.882 -13.361 21.330 1.00 23.73 180 LEU X N 1
ATOM 1159 C CA . LEU A 1 159 ? 6.535 -13.866 21.545 1.00 22.92 180 LEU X CA 1
ATOM 1160 C C . LEU A 1 159 ? 5.944 -14.569 20.328 1.00 20.14 180 LEU X C 1
ATOM 1161 O O . LEU A 1 159 ? 4.891 -15.202 20.436 1.00 19.76 180 LEU X O 1
ATOM 1166 N N . ASP A 1 160 ? 6.613 -14.436 19.176 1.00 21.33 181 ASP X N 1
ATOM 1167 C CA . ASP A 1 160 ? 6.074 -14.867 17.888 1.00 21.22 181 ASP X CA 1
ATOM 1168 C C . ASP A 1 160 ? 4.703 -14.221 17.647 1.00 19.69 181 ASP X C 1
ATOM 1169 O O . ASP A 1 160 ? 3.682 -14.903 17.479 1.00 20.57 181 ASP X O 1
ATOM 1174 N N . VAL A 1 161 ? 4.698 -12.886 17.659 1.00 19.30 182 VAL X N 1
ATOM 1175 C CA . VAL A 1 161 ? 3.503 -12.087 17.367 1.00 18.26 182 VAL X CA 1
ATOM 1176 C C . VAL A 1 161 ? 3.811 -11.084 16.278 1.00 17.00 182 VAL X C 1
ATOM 1177 O O . VAL A 1 161 ? 4.968 -10.723 16.060 1.00 17.88 182 VAL X O 1
ATOM 1181 N N . SER A 1 162 ? 2.773 -10.574 15.643 1.00 18.19 183 SER X N 1
ATOM 1182 C CA . SER A 1 162 ? 2.952 -9.553 14.603 1.00 18.78 183 SER X CA 1
ATOM 1183 C C . SER A 1 162 ? 3.603 -8.288 15.151 1.00 17.03 183 SER X C 1
ATOM 1184 O O . SER A 1 162 ? 3.240 -7.787 16.211 1.00 16.40 183 SER X O 1
ATOM 1187 N N . VAL A 1 163 ? 4.541 -7.738 14.410 1.00 18.34 184 VAL X N 1
ATOM 1188 C CA . VAL A 1 163 ? 5.135 -6.464 14.769 1.00 18.74 184 VAL X CA 1
ATOM 1189 C C . VAL A 1 163 ? 4.077 -5.354 14.803 1.00 19.01 184 VAL X C 1
ATOM 1190 O O . VAL A 1 163 ? 4.249 -4.321 15.478 1.00 19.27 184 VAL X O 1
ATOM 1194 N N . ARG A 1 164 ? 2.979 -5.575 14.089 1.00 18.56 185 ARG X N 1
ATOM 1195 C CA A ARG A 1 164 ? 1.922 -4.588 14.001 0.70 20.02 185 ARG X CA 1
ATOM 1196 C CA B ARG A 1 164 ? 1.917 -4.584 14.000 0.30 20.48 185 ARG X CA 1
ATOM 1197 C C . ARG A 1 164 ? 1.217 -4.378 15.337 1.00 19.14 185 ARG X C 1
ATOM 1198 O O . ARG A 1 164 ? 0.559 -3.360 15.544 1.00 21.08 185 ARG X O 1
ATOM 1213 N N . ASP A 1 165 ? 1.367 -5.350 16.224 1.00 19.51 186 ASP X N 1
ATOM 1214 C CA . ASP A 1 165 ? 0.652 -5.326 17.494 1.00 19.50 186 ASP X CA 1
ATOM 1215 C C . ASP A 1 165 ? 1.541 -5.054 18.675 1.00 21.79 186 ASP X C 1
ATOM 1216 O O . ASP A 1 165 ? 1.054 -5.033 19.810 1.00 22.25 186 ASP X O 1
ATOM 1221 N N . VAL A 1 166 ? 2.811 -4.759 18.422 1.00 22.48 187 VAL X N 1
ATOM 1222 C CA . VAL A 1 166 ? 3.737 -4.424 19.494 1.00 24.41 187 VAL X CA 1
ATOM 1223 C C . VAL A 1 166 ? 4.038 -2.922 19.456 1.00 24.40 187 VAL X C 1
ATOM 1224 O O . VAL A 1 166 ? 4.377 -2.373 18.404 1.00 24.78 187 VAL X O 1
ATOM 1228 N N . GLN A 1 167 ? 3.858 -2.251 20.588 1.00 25.23 188 GLN X N 1
ATOM 1229 C CA . GLN A 1 167 ? 4.169 -0.835 20.689 1.00 26.73 188 GLN X CA 1
ATOM 1230 C C . GLN A 1 167 ? 5.061 -0.612 21.884 1.00 23.87 188 GLN X C 1
ATOM 1231 O O . GLN A 1 167 ? 4.988 -1.360 22.853 1.00 25.06 188 GLN X O 1
ATOM 1237 N N . ALA A 1 168 ? 5.931 0.388 21.791 1.00 23.29 189 ALA X N 1
ATOM 1238 C CA . ALA A 1 168 ? 6.902 0.618 22.837 1.00 22.33 189 ALA X CA 1
ATOM 1239 C C . ALA A 1 168 ? 7.232 2.088 22.903 1.00 21.85 189 ALA X C 1
ATOM 1240 O O . ALA A 1 168 ? 7.174 2.786 21.920 1.00 23.65 189 ALA X O 1
ATOM 1242 N N . LEU A 1 169 ? 7.586 2.534 24.090 1.00 23.32 190 LEU X N 1
ATOM 1243 C CA . LEU A 1 169 ? 8.088 3.877 24.313 1.00 24.25 190 LEU X CA 1
ATOM 1244 C C . LEU A 1 169 ? 9.467 3.791 24.945 1.00 23.44 190 LEU X C 1
ATOM 1245 O O . LEU A 1 169 ? 9.666 3.070 25.905 1.00 23.99 190 LEU X O 1
ATOM 1250 N N . LEU A 1 170 ? 10.411 4.521 24.379 1.00 24.28 191 LEU X N 1
ATOM 1251 C CA . LEU A 1 170 ? 11.779 4.635 24.878 1.00 24.89 191 LEU X CA 1
ATOM 1252 C C . LEU A 1 170 ? 12.146 6.115 24.836 1.00 23.37 191 LEU X C 1
ATOM 1253 O O . LEU A 1 170 ? 11.786 6.816 23.896 1.00 24.49 191 LEU X O 1
ATOM 1258 N N . MET A 1 171 ? 12.875 6.588 25.838 1.00 22.03 192 MET X N 1
ATOM 1259 C CA . MET A 1 171 ? 13.251 7.984 25.951 1.00 23.34 192 MET X CA 1
ATOM 1260 C C . MET A 1 171 ? 14.748 8.139 26.170 1.00 21.93 192 MET X C 1
ATOM 1261 O O . MET A 1 171 ? 15.478 7.162 26.250 1.00 23.23 192 MET X O 1
ATOM 1266 N N . GLY A 1 172 ? 15.209 9.377 26.248 1.00 22.87 193 GLY X N 1
ATOM 1267 C CA . GLY A 1 172 ? 16.586 9.622 26.594 1.00 27.09 193 GLY X CA 1
ATOM 1268 C C . GLY A 1 172 ? 17.461 9.738 25.377 1.00 29.8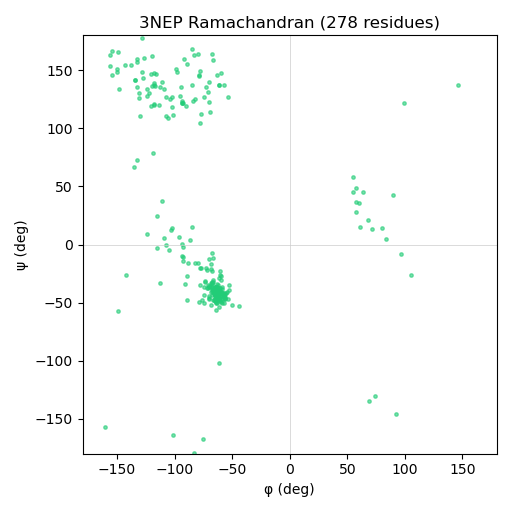5 193 GLY X C 1
ATOM 1269 O O . GLY A 1 172 ? 17.036 10.275 24.355 1.00 30.53 193 GLY X O 1
ATOM 1270 N N . GLY A 1 173 ? 18.697 9.265 25.515 1.00 34.43 194 GLY X N 1
ATOM 1271 C CA . GLY A 1 173 ? 19.656 9.220 24.414 1.00 40.18 194 GLY X CA 1
ATOM 1272 C C . GLY A 1 173 ? 19.805 7.836 23.784 1.00 40.97 194 GLY X C 1
ATOM 1273 O O . GLY A 1 173 ? 18.939 6.989 23.929 1.00 39.38 194 GLY X O 1
ATOM 1274 N N . HIS A 1 174 ? 20.877 7.633 23.020 1.00 47.70 195 HIS X N 1
ATOM 1275 C CA . HIS A 1 174 ? 21.203 6.313 22.451 1.00 51.56 195 HIS X CA 1
ATOM 1276 C C . HIS A 1 174 ? 22.067 5.538 23.439 1.00 50.55 195 HIS X C 1
ATOM 1277 O O . HIS A 1 174 ? 22.744 6.114 24.280 1.00 51.67 195 HIS X O 1
ATOM 1284 N N . GLY A 1 175 ? 22.040 4.216 23.343 1.00 52.30 196 GLY X N 1
ATOM 1285 C CA . GLY A 1 175 ? 22.951 3.388 24.106 1.00 53.25 196 GLY X CA 1
ATOM 1286 C C . GLY A 1 175 ? 22.731 3.360 25.609 1.00 49.05 196 GLY X C 1
ATOM 1287 O O . GLY A 1 175 ? 21.623 3.204 26.100 1.00 48.76 196 GLY X O 1
ATOM 1288 N N . ASP A 1 176 ? 23.807 3.490 26.362 1.00 49.97 197 ASP X N 1
ATOM 1289 C CA . ASP A 1 176 ? 23.712 3.310 27.797 1.00 51.11 197 ASP X CA 1
ATOM 1290 C C . ASP A 1 176 ? 22.751 4.313 28.433 1.00 48.39 197 ASP X C 1
ATOM 1291 O O . ASP A 1 176 ? 22.164 4.049 29.483 1.00 50.81 197 ASP X O 1
ATOM 1296 N N . THR A 1 177 ? 22.579 5.463 27.805 1.00 45.93 198 THR X N 1
ATOM 1297 C CA . THR A 1 177 ? 21.733 6.508 28.373 1.00 44.64 198 THR X CA 1
ATOM 1298 C C . THR A 1 177 ? 20.304 6.459 27.797 1.00 38.62 198 THR X C 1
ATOM 1299 O O . THR A 1 177 ? 19.481 7.363 28.006 1.00 37.46 198 THR X O 1
ATOM 1303 N N . MET A 1 178 ? 20.029 5.443 27.005 1.00 36.63 199 MET X N 1
ATOM 1304 C CA . MET A 1 178 ? 18.679 5.222 26.543 1.00 36.33 199 MET X CA 1
ATOM 1305 C C . MET A 1 178 ? 17.850 4.759 27.721 1.00 33.53 199 MET X C 1
ATOM 1306 O O . MET A 1 178 ? 18.315 3.953 28.509 1.00 33.02 199 MET X O 1
ATOM 1311 N N . VAL A 1 179 ? 16.622 5.253 27.819 1.00 33.39 200 VAL X N 1
ATOM 1312 C CA . VAL A 1 179 ? 15.741 4.928 28.933 1.00 32.90 200 VAL X CA 1
ATOM 1313 C C . VAL A 1 179 ? 14.563 4.072 28.480 1.00 32.99 200 VAL X C 1
ATOM 1314 O O . VAL A 1 179 ? 13.595 4.566 27.910 1.00 28.77 200 VAL X O 1
ATOM 1318 N N A PRO A 1 180 ? 14.633 2.774 28.796 0.60 35.35 201 PRO X N 1
ATOM 1319 N N B PRO A 1 180 ? 14.673 2.758 28.681 0.40 35.97 201 PRO X N 1
ATOM 1320 C CA A PRO A 1 180 ? 13.612 1.805 28.399 0.60 37.86 201 PRO X CA 1
ATOM 1321 C CA B PRO A 1 180 ? 13.634 1.769 28.373 0.40 38.22 201 PRO X CA 1
ATOM 1322 C C A PRO A 1 180 ? 12.436 1.889 29.329 0.60 35.05 201 PRO X C 1
ATOM 1323 C C B PRO A 1 180 ? 12.450 1.859 29.323 0.40 35.32 201 PRO X C 1
ATOM 1324 O O A PRO A 1 180 ? 12.612 2.196 30.507 0.60 34.96 201 PRO X O 1
ATOM 1325 O O B PRO A 1 180 ? 12.637 2.144 30.505 0.40 35.37 201 PRO X O 1
ATOM 1332 N N . LEU A 1 181 ? 11.247 1.631 28.803 1.00 34.86 202 LEU X N 1
ATOM 1333 C CA . LEU A 1 181 ? 10.047 1.661 29.613 1.00 31.01 202 LEU X CA 1
ATOM 1334 C C . LEU A 1 181 ? 9.206 0.429 29.308 1.00 28.39 202 LEU X C 1
ATOM 1335 O O . LEU A 1 181 ? 8.181 0.525 28.654 1.00 27.17 202 LEU X O 1
ATOM 1340 N N . PRO A 1 182 ? 9.657 -0.750 29.769 1.00 29.36 203 PRO X N 1
ATOM 1341 C CA . PRO A 1 182 ? 8.899 -1.983 29.559 1.00 30.46 203 PRO X CA 1
ATOM 1342 C C . PRO A 1 182 ? 7.450 -1.914 30.009 1.00 29.07 203 PRO X C 1
ATOM 1343 O O . PRO A 1 182 ? 6.620 -2.537 29.393 1.00 28.77 203 PRO X O 1
ATOM 1347 N N . ARG A 1 183 ? 7.116 -1.196 31.072 1.00 30.55 204 ARG X N 1
ATOM 1348 C CA . ARG A 1 183 ? 5.708 -1.130 31.438 1.00 32.39 204 ARG X CA 1
ATOM 1349 C C . ARG A 1 183 ? 4.892 -0.304 30.439 1.00 31.89 204 ARG X C 1
ATOM 1350 O O . ARG A 1 183 ? 3.665 -0.319 30.465 1.00 33.91 204 ARG X O 1
ATOM 1358 N N . TYR A 1 184 ? 5.573 0.429 29.569 1.00 31.50 205 TYR X N 1
ATOM 1359 C CA . TYR A 1 184 ? 4.913 1.225 28.517 1.00 30.31 205 TYR X CA 1
ATOM 1360 C C . TYR A 1 184 ? 5.233 0.573 27.179 1.00 28.98 205 TYR X C 1
ATOM 1361 O O . TYR A 1 184 ? 5.431 1.247 26.132 1.00 28.97 205 TYR X O 1
ATOM 1370 N N . THR A 1 185 ? 5.262 -0.755 27.235 1.00 27.12 206 THR X N 1
ATOM 1371 C CA . THR A 1 185 ? 5.476 -1.565 26.061 1.00 26.88 206 THR X CA 1
ATOM 1372 C C . THR A 1 185 ? 4.392 -2.611 26.079 1.00 25.82 206 THR X C 1
ATOM 1373 O O . THR A 1 185 ? 4.220 -3.285 27.076 1.00 25.22 206 THR X O 1
ATOM 1377 N N . THR A 1 186 ? 3.636 -2.730 24.995 1.00 27.19 207 THR X N 1
ATOM 1378 C CA . THR A 1 186 ? 2.449 -3.573 24.979 1.00 28.02 207 THR X CA 1
ATOM 1379 C C . THR A 1 186 ? 2.377 -4.470 23.756 1.00 25.81 207 THR X C 1
ATOM 1380 O O . THR A 1 186 ? 2.982 -4.173 22.708 1.00 27.64 207 THR X O 1
ATOM 1384 N N . VAL A 1 187 ? 1.619 -5.552 23.898 1.00 27.58 208 VAL X N 1
ATOM 1385 C CA . VAL A 1 187 ? 1.379 -6.497 22.819 1.00 30.06 208 VAL X CA 1
ATOM 1386 C C . VAL A 1 187 ? -0.124 -6.685 22.765 1.00 31.81 208 VAL X C 1
ATOM 1387 O O . VAL A 1 187 ? -0.721 -7.241 23.681 1.00 32.63 208 VAL X O 1
ATOM 1391 N N . GLY A 1 188 ? -0.749 -6.187 21.711 1.00 34.40 209 GLY X N 1
ATOM 1392 C CA . GLY A 1 188 ? -2.181 -6.266 21.560 1.00 35.81 209 GLY X CA 1
ATOM 1393 C C . GLY A 1 188 ? -2.875 -5.616 22.742 1.00 34.70 209 GLY X C 1
ATOM 1394 O O . GLY A 1 188 ? -4.012 -5.978 23.094 1.00 33.15 209 GLY X O 1
ATOM 1395 N N . GLY A 1 189 A -2.187 -4.646 23.339 1.00 36.05 210 GLY X N 1
ATOM 1396 C CA . GLY A 1 189 A -2.737 -3.853 24.425 1.00 37.71 210 GLY X CA 1
ATOM 1397 C C . GLY A 1 189 A -2.327 -4.360 25.787 1.00 35.48 210 GLY X C 1
ATOM 1398 O O . GLY A 1 189 A -2.596 -3.718 26.815 1.00 36.03 210 GLY X O 1
ATOM 1399 N N . ILE A 1 190 B -1.689 -5.512 25.810 1.00 35.60 210 ILE X N 1
ATOM 1400 C CA . ILE A 1 190 B -1.311 -6.159 27.051 1.00 34.86 210 ILE X CA 1
ATOM 1401 C C . ILE A 1 190 B 0.096 -5.749 27.395 1.00 31.41 210 ILE X C 1
ATOM 1402 O O . ILE A 1 190 B 0.995 -5.960 26.627 1.00 30.31 210 ILE X O 1
ATOM 1407 N N . PRO A 1 191 ? 0.301 -5.172 28.595 1.00 30.15 211 PRO X N 1
ATOM 1408 C CA . PRO A 1 191 ? 1.664 -4.770 28.950 1.00 31.73 211 PRO X CA 1
ATOM 1409 C C . PRO A 1 191 ? 2.602 -5.979 28.874 1.00 29.89 211 PRO X C 1
ATOM 1410 O O . PRO A 1 191 ? 2.286 -7.070 29.340 1.00 28.53 211 PRO X O 1
ATOM 1414 N N . VAL A 1 192 ? 3.777 -5.764 28.309 1.00 31.04 212 VAL X N 1
ATOM 1415 C CA A VAL A 1 192 ? 4.707 -6.841 28.052 0.75 30.82 212 VAL X CA 1
ATOM 1416 C CA B VAL A 1 192 ? 4.718 -6.844 28.055 0.25 31.09 212 VAL X CA 1
ATOM 1417 C C . VAL A 1 192 ? 5.218 -7.526 29.335 1.00 29.21 212 VAL X C 1
ATOM 1418 O O . VAL A 1 192 ? 5.564 -8.696 29.312 1.00 28.48 212 VAL X O 1
ATOM 1425 N N . PRO A 1 193 ? 5.271 -6.803 30.466 1.00 28.34 216 PRO X N 1
ATOM 1426 C CA . PRO A 1 193 ? 5.688 -7.596 31.637 1.00 28.45 216 PRO X CA 1
ATOM 1427 C C . PRO A 1 193 ? 4.717 -8.677 32.079 1.00 28.43 216 PRO X C 1
ATOM 1428 O O . PRO A 1 193 ? 5.079 -9.525 32.927 1.00 27.86 216 PRO X O 1
ATOM 1432 N N . GLN A 1 194 ? 3.500 -8.664 31.552 1.00 27.72 217 GLN X N 1
ATOM 1433 C CA . GLN A 1 194 ? 2.552 -9.723 31.875 1.00 30.50 217 GLN X CA 1
ATOM 1434 C C . GLN A 1 194 ? 2.808 -10.990 31.070 1.00 31.37 217 GLN X C 1
ATOM 1435 O O . GLN A 1 194 ? 2.279 -12.062 31.376 1.00 29.66 217 GLN X O 1
ATOM 1441 N N . LEU A 1 195 ? 3.594 -10.848 30.009 1.00 33.51 218 LEU X N 1
ATOM 1442 C CA . LEU A 1 195 ? 3.811 -11.919 29.047 1.00 33.71 218 LEU X CA 1
ATOM 1443 C C . LEU A 1 195 ? 5.234 -12.438 29.064 1.00 32.08 218 LEU X C 1
ATOM 1444 O O . LEU A 1 195 ? 5.472 -13.617 28.830 1.00 32.16 218 LEU X O 1
ATOM 1449 N N . ILE A 1 196 ? 6.176 -11.548 29.334 1.00 32.23 219 ILE X N 1
ATOM 1450 C CA . ILE A 1 196 ? 7.583 -11.892 29.344 1.00 32.63 219 ILE X CA 1
ATOM 1451 C C . ILE A 1 196 ? 8.102 -11.656 30.753 1.00 32.63 219 ILE X C 1
ATOM 1452 O O . ILE A 1 196 ? 7.743 -10.659 31.374 1.00 31.19 219 ILE X O 1
ATOM 1457 N N . ASP A 1 197 ? 8.938 -12.546 31.271 1.00 34.37 220 ASP X N 1
ATOM 1458 C CA . ASP A 1 197 ? 9.459 -12.347 32.619 1.00 37.28 220 ASP X CA 1
ATOM 1459 C C . ASP A 1 197 ? 10.596 -11.355 32.675 1.00 33.71 220 ASP X C 1
ATOM 1460 O O . ASP A 1 197 ? 11.168 -10.983 31.658 1.00 29.07 220 ASP X O 1
ATOM 1465 N N . ASP A 1 198 ? 10.891 -10.890 33.878 1.00 36.37 221 ASP X N 1
ATOM 1466 C CA . ASP A 1 198 ? 11.824 -9.787 34.080 1.00 37.27 221 ASP X CA 1
ATOM 1467 C C . ASP A 1 198 ? 13.194 -10.040 33.486 1.00 32.19 221 ASP X C 1
ATOM 1468 O O . ASP A 1 198 ? 13.772 -9.152 32.887 1.00 30.70 221 ASP X O 1
ATOM 1473 N N . ALA A 1 199 ? 13.734 -11.240 33.653 1.00 31.78 222 ALA X N 1
ATOM 1474 C CA . ALA A 1 199 ? 15.090 -11.489 33.200 1.00 31.54 222 ALA X CA 1
ATOM 1475 C C . ALA A 1 199 ? 15.139 -11.388 31.688 1.00 27.94 222 ALA X C 1
ATOM 1476 O O . ALA A 1 199 ? 16.071 -10.816 31.129 1.00 26.17 222 ALA X O 1
ATOM 1478 N N . ARG A 1 200 ? 14.125 -11.919 31.025 1.00 24.92 223 ARG X N 1
ATOM 1479 C CA . ARG A 1 200 ? 14.080 -11.854 29.557 1.00 24.23 223 ARG X CA 1
ATOM 1480 C C . ARG A 1 200 ? 13.832 -10.440 29.048 1.00 22.95 223 ARG X C 1
ATOM 1481 O O . ARG A 1 200 ? 14.401 -10.034 28.030 1.00 23.19 223 ARG X O 1
ATOM 1489 N N . ILE A 1 201 ? 13.012 -9.660 29.754 1.00 23.13 224 ILE X N 1
ATOM 1490 C CA . ILE A 1 201 ? 12.818 -8.261 29.384 1.00 24.84 224 ILE X CA 1
ATOM 1491 C C . ILE A 1 201 ? 14.151 -7.537 29.508 1.00 23.83 224 ILE X C 1
ATOM 1492 O O . ILE A 1 201 ? 14.511 -6.752 28.640 1.00 22.95 224 ILE X O 1
ATOM 1497 N N . GLU A 1 202 ? 14.918 -7.806 30.562 1.00 25.18 225 GLU X N 1
ATOM 1498 C CA . GLU A 1 202 ? 16.165 -7.091 30.736 1.00 28.00 225 GLU X CA 1
ATOM 1499 C C . GLU A 1 202 ? 17.172 -7.461 29.654 1.00 24.75 225 GLU X C 1
ATOM 1500 O O . GLU A 1 202 ? 17.900 -6.599 29.183 1.00 24.05 225 GLU X O 1
ATOM 1506 N N . GLU A 1 203 ? 17.187 -8.732 29.240 1.00 25.36 226 GLU X N 1
ATOM 1507 C CA . GLU A 1 203 ? 18.008 -9.160 28.105 1.00 25.37 226 GLU X CA 1
ATOM 1508 C C . GLU A 1 203 ? 17.664 -8.340 26.867 1.00 22.49 226 GLU X C 1
ATOM 1509 O O . GLU A 1 203 ? 18.554 -7.857 26.138 1.00 22.30 226 GLU X O 1
ATOM 1515 N N . ILE A 1 204 ? 16.377 -8.174 26.617 1.00 20.61 227 ILE X N 1
ATOM 1516 C CA . ILE A 1 204 ? 15.947 -7.461 25.412 1.00 20.65 227 ILE X CA 1
ATOM 1517 C C . ILE A 1 204 ? 16.315 -5.967 25.505 1.00 19.83 227 ILE X C 1
ATOM 1518 O O . ILE A 1 204 ? 16.698 -5.334 24.534 1.00 20.04 227 ILE X O 1
ATOM 1523 N N . VAL A 1 205 ? 16.226 -5.405 26.704 1.00 20.52 228 VAL X N 1
ATOM 1524 C CA . VAL A 1 205 ? 16.563 -3.995 26.910 1.00 22.21 228 VAL X CA 1
ATOM 1525 C C . VAL A 1 205 ? 18.038 -3.799 26.630 1.00 22.54 228 VAL X C 1
ATOM 1526 O O . VAL A 1 205 ? 18.429 -2.826 25.974 1.00 21.87 228 VAL X O 1
ATOM 1530 N N . GLU A 1 206 ? 18.867 -4.726 27.107 1.00 23.72 229 GLU X N 1
ATOM 1531 C CA . GLU A 1 206 ? 20.293 -4.611 26.897 1.00 23.98 229 GLU X CA 1
ATOM 1532 C C . GLU A 1 206 ? 20.626 -4.785 25.418 1.00 22.64 229 GLU X C 1
ATOM 1533 O O . GLU A 1 206 ? 21.481 -4.093 24.892 1.00 23.03 229 GLU X O 1
ATOM 1539 N N . ARG A 1 207 ? 19.940 -5.692 24.739 1.00 22.98 230 ARG X N 1
ATOM 1540 C CA . ARG A 1 207 ? 20.172 -5.843 23.302 1.00 22.85 230 ARG X CA 1
ATOM 1541 C C . ARG A 1 207 ? 19.805 -4.569 22.545 1.00 20.38 230 ARG X C 1
ATOM 1542 O O . ARG A 1 207 ? 20.489 -4.169 21.605 1.00 21.01 230 ARG X O 1
ATOM 1550 N N . THR A 1 208 ? 18.724 -3.919 22.964 1.00 19.62 231 THR X N 1
ATOM 1551 C CA . THR A 1 208 ? 18.290 -2.687 22.315 1.00 19.75 231 THR X CA 1
ATOM 1552 C C . THR A 1 208 ? 19.343 -1.603 22.524 1.00 20.39 231 THR X C 1
ATOM 1553 O O . THR A 1 208 ? 19.709 -0.897 21.592 1.00 20.97 231 THR X O 1
ATOM 1557 N N . LYS A 1 209 ? 19.890 -1.520 23.726 1.00 21.57 232 LYS X N 1
ATOM 1558 C CA . LYS A 1 209 ? 20.887 -0.505 23.996 1.00 23.86 232 LYS X CA 1
ATOM 1559 C C . LYS A 1 209 ? 22.122 -0.685 23.136 1.00 23.42 232 LYS X C 1
ATOM 1560 O O . LYS A 1 209 ? 22.730 0.296 22.720 1.00 25.09 232 LYS X O 1
ATOM 1566 N N . GLY A 1 210 ? 22.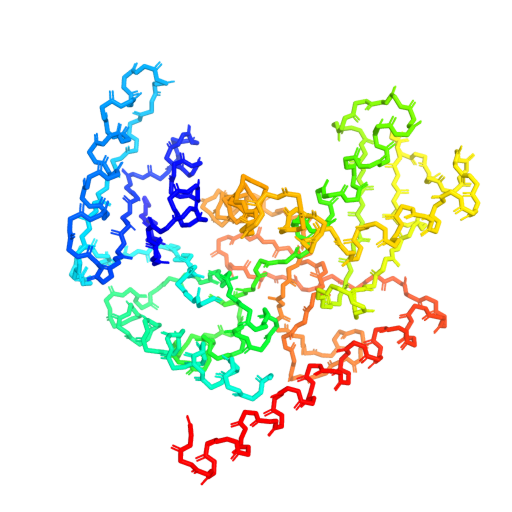482 -1.937 22.851 1.00 23.72 233 GLY X N 1
ATOM 1567 C CA . GLY A 1 210 ? 23.691 -2.216 22.107 1.00 24.58 233 GLY X CA 1
ATOM 1568 C C . GLY A 1 210 ? 23.455 -2.580 20.661 1.00 23.11 233 GLY X C 1
ATOM 1569 O O . GLY A 1 210 ? 24.359 -3.017 19.986 1.00 22.85 233 GLY X O 1
ATOM 1570 N N . ALA A 1 211 ? 22.248 -2.349 20.185 1.00 22.59 234 ALA X N 1
ATOM 1571 C CA . ALA A 1 211 ? 21.846 -2.845 18.876 1.00 22.56 234 ALA X CA 1
ATOM 1572 C C . ALA A 1 211 ? 22.699 -2.304 17.715 1.00 21.25 234 ALA X C 1
ATOM 1573 O O . ALA A 1 211 ? 22.993 -3.012 16.742 1.00 20.35 234 ALA X O 1
ATOM 1575 N N . GLY A 1 212 ? 23.089 -1.051 17.801 1.00 21.58 235 GLY X N 1
ATOM 1576 C CA . GLY A 1 212 ? 23.881 -0.432 16.744 1.00 21.83 235 GLY X CA 1
ATOM 1577 C C . GLY A 1 212 ? 25.230 -1.107 16.622 1.00 21.34 235 GLY X C 1
ATOM 1578 O O . GLY A 1 212 ? 25.673 -1.495 15.529 1.00 21.53 235 GLY X O 1
ATOM 1579 N N . GLY A 1 213 ? 25.886 -1.260 17.763 1.00 24.93 236 GLY X N 1
ATOM 1580 C CA . GLY A 1 213 ? 27.159 -1.933 17.812 1.00 28.97 236 GLY X CA 1
ATOM 1581 C C . GLY A 1 213 ? 27.110 -3.374 17.403 1.00 26.30 236 GLY X C 1
ATOM 1582 O O . GLY A 1 213 ? 28.091 -3.867 16.853 1.00 25.88 236 GLY X O 1
ATOM 1583 N N . GLU A 1 214 ? 26.011 -4.066 17.706 1.00 24.13 237 GLU X N 1
ATOM 1584 C CA . GLU A 1 214 ? 25.810 -5.448 17.321 1.00 24.16 237 GLU X CA 1
ATOM 1585 C C . GLU A 1 214 ? 25.920 -5.607 15.807 1.00 23.10 237 GLU X C 1
ATOM 1586 O O . GLU A 1 214 ? 26.555 -6.537 15.306 1.00 24.55 237 GLU X O 1
ATOM 1592 N N . ILE A 1 215 ? 25.291 -4.699 15.089 1.00 22.82 238 ILE X N 1
ATOM 1593 C CA . ILE A 1 215 ? 25.326 -4.758 13.631 1.00 22.02 238 ILE X CA 1
ATOM 1594 C C . ILE A 1 215 ? 26.724 -4.421 13.112 1.00 24.85 238 ILE X C 1
ATOM 1595 O O . I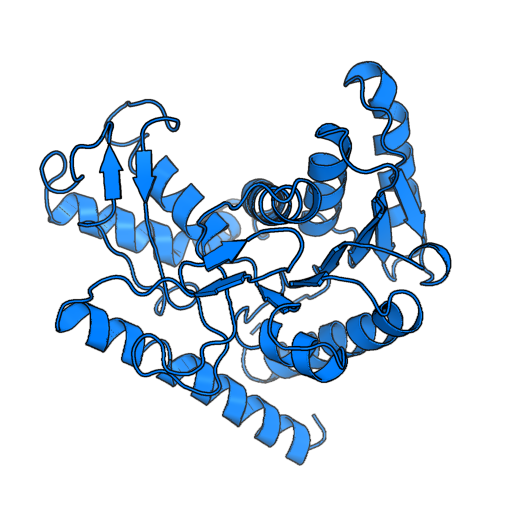LE A 1 215 ? 27.251 -5.096 12.228 1.00 25.81 238 ILE X O 1
ATOM 1600 N N . VAL A 1 216 ? 27.334 -3.383 13.662 1.00 25.47 239 VAL X N 1
ATOM 1601 C CA . VAL A 1 216 ? 28.724 -3.065 13.297 1.00 26.54 239 VAL X CA 1
ATOM 1602 C C . VAL A 1 216 ? 29.635 -4.264 13.513 1.00 29.92 239 VAL X C 1
ATOM 1603 O O . VAL A 1 216 ? 30.514 -4.536 12.687 1.00 29.78 239 VAL X O 1
ATOM 1607 N N . ASP A 1 217 ? 29.430 -4.982 14.617 1.00 33.34 240 ASP X N 1
ATOM 1608 C CA . ASP A 1 217 ? 30.252 -6.148 14.929 1.00 34.29 240 ASP X CA 1
ATOM 1609 C C . ASP A 1 217 ? 30.029 -7.280 13.952 1.00 32.00 240 ASP X C 1
ATOM 1610 O O . ASP A 1 217 ? 30.952 -8.026 13.682 1.00 35.14 240 ASP X O 1
ATOM 1615 N N . LEU A 1 218 ? 28.820 -7.421 13.430 1.00 31.35 241 LEU X N 1
ATOM 1616 C CA . LEU A 1 218 ? 28.534 -8.469 12.462 1.00 30.33 241 LEU X CA 1
ATOM 1617 C C . LEU A 1 218 ? 29.113 -8.147 11.089 1.00 29.68 241 LEU X C 1
ATOM 1618 O O . LEU A 1 218 ? 29.766 -9.006 10.479 1.00 30.70 241 LEU X O 1
ATOM 1623 N N . MET A 1 219 ? 28.844 -6.943 10.575 1.00 31.82 242 MET X N 1
ATOM 1624 C CA . MET A 1 219 ? 29.161 -6.659 9.162 1.00 32.29 242 MET X CA 1
ATOM 1625 C C . MET A 1 219 ? 30.222 -5.589 8.934 1.00 32.88 242 MET X C 1
ATOM 1626 O O . MET A 1 219 ? 30.627 -5.310 7.791 1.00 33.73 242 MET X O 1
ATOM 1631 N N . GLY A 1 220 ? 30.687 -5.006 10.028 1.00 32.69 243 GLY X N 1
ATOM 1632 C CA . GLY A 1 220 ? 31.805 -4.078 9.966 1.00 32.79 243 GLY X CA 1
ATOM 1633 C C . GLY A 1 220 ? 31.499 -2.649 9.606 1.00 31.63 243 GLY X C 1
ATOM 1634 O O . GLY A 1 220 ? 32.428 -1.853 9.456 1.00 31.15 243 GLY X O 1
ATOM 1635 N N . THR A 1 221 ? 30.218 -2.321 9.460 1.00 33.16 244 THR X N 1
ATOM 1636 C CA . THR A 1 221 ? 29.768 -0.943 9.229 1.00 33.77 244 THR X CA 1
ATOM 1637 C C . THR A 1 221 ? 28.373 -0.783 9.845 1.00 29.72 244 THR X C 1
ATOM 1638 O O . THR A 1 221 ? 27.734 -1.773 10.189 1.00 29.24 244 THR X O 1
ATOM 1642 N N . SER A 1 222 ? 27.902 0.443 10.010 1.00 29.99 245 SER X N 1
ATOM 1643 C CA . SER A 1 222 ? 26.641 0.665 10.738 1.00 29.20 245 SER X CA 1
ATOM 1644 C C . SER A 1 222 ? 25.383 0.481 9.869 1.00 24.03 245 SER X C 1
ATOM 1645 O O . SER A 1 222 ? 25.432 0.480 8.632 1.00 22.95 245 SER X O 1
ATOM 1648 N N . ALA A 1 223 ? 24.261 0.327 10.553 1.00 23.16 246 ALA X N 1
ATOM 1649 C CA . ALA A 1 223 ? 22.987 0.035 9.944 1.00 21.86 246 ALA X CA 1
ATOM 1650 C C . ALA A 1 223 ? 22.467 1.165 9.085 1.00 19.15 246 ALA X C 1
ATOM 1651 O O . ALA A 1 223 ? 22.869 2.346 9.261 1.00 19.25 246 ALA X O 1
ATOM 1653 N N . TRP A 1 224 ? 21.560 0.808 8.163 1.00 17.48 247 TRP X N 1
ATOM 1654 C CA . TRP A 1 224 ? 20.848 1.831 7.437 1.00 18.09 247 TRP X CA 1
ATOM 1655 C C . TRP A 1 224 ? 19.378 1.573 7.119 1.00 14.60 247 TRP X C 1
ATOM 1656 O O . TRP A 1 224 ? 18.624 2.537 6.938 1.00 14.90 247 TRP X O 1
ATOM 1667 N N . TYR A 1 225 ? 18.960 0.314 7.013 1.00 15.44 248 TYR X N 1
ATOM 1668 C CA . TYR A 1 225 ? 17.562 0.043 6.656 1.00 15.18 248 TYR X CA 1
ATOM 1669 C C . TYR A 1 225 ? 16.640 0.562 7.728 1.00 13.80 248 TYR X C 1
ATOM 1670 O O . TYR A 1 225 ? 15.658 1.273 7.440 1.00 15.08 248 TYR X O 1
ATOM 1679 N N . ALA A 1 226 ? 16.930 0.199 8.973 1.00 15.44 249 ALA X N 1
ATOM 1680 C CA . ALA A 1 226 ? 16.052 0.647 10.024 1.00 16.34 249 ALA X CA 1
ATOM 1681 C C . ALA A 1 226 ? 16.217 2.150 10.358 1.00 15.67 249 ALA X C 1
ATOM 1682 O O . ALA A 1 226 ? 15.220 2.844 10.533 1.00 15.40 249 ALA X O 1
ATOM 1684 N N . PRO A 1 227 ? 17.458 2.675 10.447 1.00 15.48 250 PRO X N 1
ATOM 1685 C CA . PRO A 1 227 ? 17.609 4.120 10.663 1.00 15.86 250 PRO X CA 1
ATOM 1686 C C . PRO A 1 227 ? 16.937 4.939 9.564 1.00 15.06 250 PRO X C 1
ATOM 1687 O O . PRO A 1 227 ? 16.246 5.919 9.838 1.00 15.22 250 PRO X O 1
ATOM 1691 N N . GLY A 1 228 ? 17.091 4.508 8.320 1.00 15.77 251 GLY X N 1
ATOM 1692 C CA . GLY A 1 228 ? 16.456 5.231 7.227 1.00 18.21 251 GLY X CA 1
ATOM 1693 C C . GLY A 1 228 ? 14.950 5.185 7.277 1.00 16.69 251 GLY X C 1
ATOM 1694 O O . GLY A 1 228 ? 14.303 6.195 7.023 1.00 16.21 251 GLY X O 1
ATOM 1695 N N . ALA A 1 229 ? 14.392 4.003 7.580 1.00 16.48 252 ALA X N 1
ATOM 1696 C CA . ALA A 1 229 ? 12.958 3.869 7.704 1.00 15.01 252 ALA X CA 1
ATOM 1697 C C . ALA A 1 229 ? 12.441 4.792 8.799 1.00 12.25 252 ALA X C 1
ATOM 1698 O O . ALA A 1 229 ? 11.381 5.398 8.629 1.00 16.02 252 ALA X O 1
ATOM 1700 N N . ALA A 1 230 ? 13.168 4.889 9.925 1.00 14.35 253 ALA X N 1
ATOM 1701 C CA . ALA A 1 230 ? 12.715 5.668 11.037 1.00 15.68 253 ALA X CA 1
ATOM 1702 C C . ALA A 1 230 ? 12.632 7.164 10.679 1.00 16.17 253 ALA X C 1
ATOM 1703 O O . ALA A 1 230 ? 11.630 7.851 10.999 1.00 16.87 253 ALA X O 1
ATOM 1705 N N . ALA A 1 231 ? 13.653 7.673 10.013 1.00 16.22 254 ALA X N 1
ATOM 1706 C CA . ALA A 1 231 ? 13.639 9.087 9.613 1.00 17.37 254 ALA X CA 1
ATOM 1707 C C . ALA A 1 231 ? 12.593 9.362 8.540 1.00 16.02 254 ALA X C 1
ATOM 1708 O O . ALA A 1 231 ? 11.954 10.430 8.536 1.00 15.43 254 ALA X O 1
ATOM 1710 N N . ALA A 1 232 ? 12.357 8.386 7.668 1.00 16.26 255 ALA X N 1
ATOM 1711 C CA . ALA A 1 232 ? 11.318 8.546 6.684 1.00 18.38 255 ALA X CA 1
ATOM 1712 C C . ALA A 1 232 ? 9.935 8.568 7.306 1.00 17.50 255 ALA X C 1
ATOM 1713 O O . ALA A 1 232 ? 9.056 9.285 6.820 1.00 16.71 255 ALA X O 1
ATOM 1715 N N . GLU A 1 233 ? 9.725 7.806 8.381 1.00 16.59 256 GLU X N 1
ATOM 1716 C CA A GLU A 1 233 ? 8.452 7.833 9.069 0.50 17.04 256 GLU X CA 1
ATOM 1717 C CA B GLU A 1 233 ? 8.453 7.835 9.066 0.50 17.68 256 GLU X CA 1
ATOM 1718 C C . GLU A 1 233 ? 8.218 9.219 9.666 1.00 16.11 256 GLU X C 1
ATOM 1719 O O . GLU A 1 233 ? 7.102 9.752 9.613 1.00 16.99 256 GLU X O 1
ATOM 1730 N N . MET A 1 234 ? 9.258 9.783 10.273 1.00 16.74 257 MET X N 1
ATOM 1731 C CA . MET A 1 234 ? 9.135 11.132 10.830 1.00 17.56 257 MET X CA 1
ATOM 1732 C C . MET A 1 234 ? 8.859 12.189 9.748 1.00 16.19 257 MET X C 1
ATOM 1733 O O . MET A 1 234 ? 8.015 13.090 9.931 1.00 17.22 257 MET X O 1
ATOM 1738 N N . THR A 1 235 ? 9.499 12.025 8.597 1.00 17.07 258 THR X N 1
ATOM 1739 C CA . THR A 1 235 ? 9.237 12.908 7.453 1.00 17.35 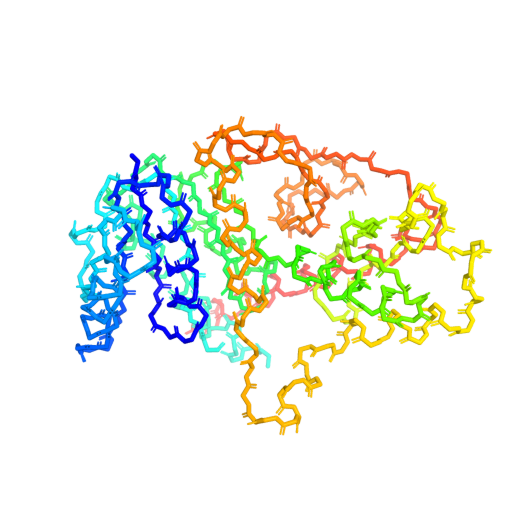258 THR X CA 1
ATOM 1740 C C . THR A 1 235 ? 7.778 12.836 6.979 1.00 16.69 258 THR X C 1
ATOM 1741 O O . THR A 1 235 ? 7.162 13.861 6.744 1.00 17.32 258 THR X O 1
ATOM 1745 N N . GLU A 1 236 ? 7.235 11.618 6.824 1.00 15.73 259 GLU X N 1
ATOM 1746 C CA A GLU A 1 236 ? 5.843 11.412 6.435 0.70 17.87 259 GLU X CA 1
ATOM 1747 C CA B GLU A 1 236 ? 5.856 11.443 6.421 0.30 18.44 259 GLU X CA 1
ATOM 1748 C C . GLU A 1 236 ? 4.898 12.110 7.407 1.00 17.02 259 GLU X C 1
ATOM 1749 O O . GLU A 1 236 ? 3.919 12.683 7.004 1.00 16.60 259 GLU X O 1
ATOM 1760 N N . ALA A 1 237 ? 5.187 12.047 8.704 1.00 15.07 260 ALA X N 1
ATOM 1761 C CA . ALA A 1 237 ? 4.288 12.665 9.643 1.00 17.45 260 ALA X CA 1
ATOM 1762 C C . ALA A 1 237 ? 4.207 14.168 9.429 1.00 18.03 260 ALA X C 1
ATOM 1763 O O . ALA A 1 237 ? 3.128 14.772 9.553 1.00 16.70 260 ALA X O 1
ATOM 1765 N N . ILE A 1 238 ? 5.346 14.785 9.140 1.00 18.65 261 ILE X N 1
ATOM 1766 C CA . ILE A 1 238 ? 5.377 16.231 8.891 1.00 18.57 261 ILE X CA 1
ATOM 1767 C C . ILE A 1 238 ? 4.619 16.567 7.605 1.00 20.18 261 ILE X C 1
ATOM 1768 O O . ILE A 1 238 ? 3.775 17.457 7.588 1.00 20.33 261 ILE X O 1
ATOM 1773 N N . LEU A 1 239 ? 4.905 15.828 6.547 1.00 20.89 262 LEU X N 1
ATOM 1774 C CA . LEU A 1 239 ? 4.271 16.081 5.247 1.00 19.95 262 LEU X CA 1
ATOM 17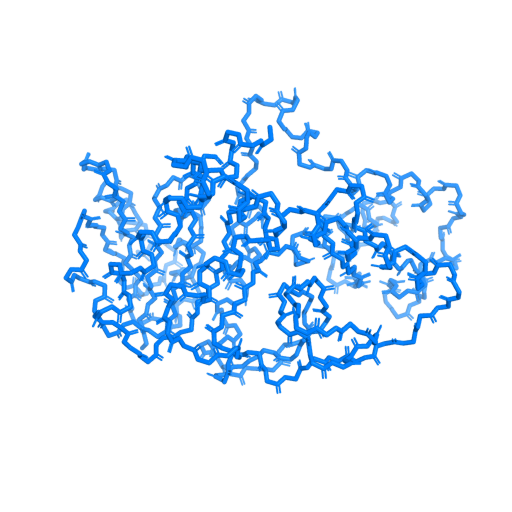75 C C . LEU A 1 239 ? 2.757 15.871 5.301 1.00 20.27 262 LEU X C 1
ATOM 1776 O O . LEU A 1 239 ? 1.998 16.630 4.696 1.00 22.23 262 LEU X O 1
ATOM 1781 N N . LYS A 1 240 ? 2.306 14.855 6.032 1.00 18.57 263 LYS X N 1
ATOM 1782 C CA . LYS A 1 240 ? 0.897 14.506 6.073 1.00 18.68 263 LYS X CA 1
ATOM 1783 C C . LYS A 1 240 ? 0.138 15.264 7.175 1.00 19.23 263 LYS X C 1
ATOM 1784 O O . LYS A 1 240 ? -1.077 15.309 7.178 1.00 19.81 263 LYS X O 1
ATOM 1790 N N . ASP A 1 241 ? 0.873 15.842 8.107 1.00 20.30 264 ASP X N 1
ATOM 1791 C CA . ASP A 1 241 ? 0.285 16.503 9.271 1.00 19.18 264 ASP X CA 1
ATOM 1792 C C . ASP A 1 241 ? -0.625 15.554 10.005 1.00 18.10 264 ASP X C 1
ATOM 1793 O O . ASP A 1 241 ? -1.732 15.944 10.402 1.00 19.05 264 ASP X O 1
ATOM 1798 N N . ASN A 1 242 ? -0.166 14.317 10.208 1.00 17.01 265 ASN X N 1
ATOM 1799 C CA . ASN A 1 242 ? -1.037 13.267 10.714 1.00 17.82 265 ASN X CA 1
ATOM 1800 C C . ASN A 1 242 ? -0.988 13.098 12.245 1.00 17.98 265 ASN X C 1
ATOM 1801 O O . ASN A 1 242 ? -1.711 12.278 12.793 1.00 19.26 265 ASN X O 1
ATOM 1806 N N . LYS A 1 243 ? -0.192 13.903 12.924 1.00 17.77 266 LYS X N 1
ATOM 1807 C CA . LYS A 1 243 ? -0.169 13.924 14.401 1.00 18.42 266 LYS X CA 1
ATOM 1808 C C . LYS A 1 243 ? 0.294 12.591 15.032 1.00 17.43 266 LYS X C 1
ATOM 1809 O O . LYS A 1 243 ? -0.301 12.085 16.003 1.00 18.25 266 LYS X O 1
ATOM 1815 N N . ARG A 1 244 ? 1.354 12.028 14.493 1.00 16.24 267 ARG X N 1
ATOM 1816 C CA . ARG A 1 244 ? 1.972 10.840 15.084 1.00 16.00 267 ARG X CA 1
ATOM 1817 C C . ARG A 1 244 ? 2.493 11.203 16.456 1.00 16.44 267 ARG X C 1
ATOM 1818 O O . ARG A 1 244 ? 2.986 12.327 16.689 1.00 19.78 267 ARG X O 1
ATOM 1826 N N . ILE A 1 245 ? 2.424 10.245 17.370 1.00 17.41 268 ILE X N 1
ATOM 1827 C CA . ILE A 1 245 ? 3.077 10.362 18.665 1.00 19.67 268 ILE X CA 1
ATOM 1828 C C . ILE A 1 245 ? 4.278 9.415 18.638 1.00 17.84 268 ILE X C 1
ATOM 1829 O O . ILE A 1 245 ? 4.152 8.198 18.639 1.00 19.31 268 ILE X O 1
ATOM 1834 N N . LEU A 1 246 ? 5.455 9.997 18.616 1.00 19.40 269 LEU X N 1
ATOM 1835 C CA A LEU A 1 246 ? 6.696 9.251 18.410 0.80 20.55 269 LEU X CA 1
ATOM 1836 C CA B LEU A 1 246 ? 6.691 9.245 18.430 0.20 20.66 269 LEU X CA 1
ATOM 1837 C C . LEU A 1 246 ? 7.784 9.837 19.294 1.00 18.97 269 LEU X C 1
ATOM 1838 O O . LEU A 1 246 ? 7.799 11.041 19.534 1.00 19.32 269 LEU X O 1
ATOM 1847 N N . PRO A 1 247 ? 8.712 9.003 19.754 1.00 18.30 270 PRO X N 1
ATOM 1848 C CA . PRO A 1 247 ? 9.838 9.542 20.541 1.00 17.95 270 PRO X CA 1
ATOM 1849 C C . PRO A 1 247 ? 10.930 10.082 19.633 1.00 15.93 270 PRO X C 1
ATOM 1850 O O . PRO A 1 247 ? 11.421 9.345 18.739 1.00 17.73 270 PRO X O 1
ATOM 1854 N N . CYS A 1 248 ? 11.310 11.345 19.836 1.00 18.01 271 CYS X N 1
ATOM 1855 C CA A CYS A 1 248 ? 12.337 11.999 19.031 0.70 19.42 271 CYS X CA 1
ATOM 1856 C CA B CYS A 1 248 ? 12.422 11.896 19.079 0.30 19.37 271 CYS X CA 1
ATOM 1857 C C . CYS A 1 248 ? 13.158 12.907 19.923 1.00 19.45 271 CYS X C 1
ATOM 1858 O O . CYS A 1 248 ? 12.709 13.265 21.027 1.00 19.86 271 CYS X O 1
ATOM 1863 N N . ALA A 1 249 ? 14.323 13.325 19.442 1.00 18.31 272 ALA X N 1
ATOM 1864 C CA . ALA A 1 249 ? 15.105 14.294 20.171 1.00 20.30 272 ALA X CA 1
ATOM 1865 C C . ALA A 1 249 ? 14.457 15.653 19.949 1.00 20.43 272 ALA X C 1
ATOM 1866 O O . ALA A 1 249 ? 14.461 16.174 18.848 1.00 22.11 272 ALA X O 1
ATOM 1868 N N . ALA A 1 250 ? 13.890 16.239 20.995 1.00 19.92 273 ALA X N 1
ATOM 1869 C CA . ALA A 1 250 ? 13.121 17.469 20.853 1.00 21.25 273 ALA X CA 1
ATOM 1870 C C . ALA A 1 250 ? 13.441 18.413 21.971 1.00 22.71 273 ALA X C 1
ATOM 1871 O O . ALA A 1 250 ? 13.810 18.006 23.077 1.00 23.76 273 ALA X O 1
ATOM 1873 N N . TYR A 1 251 ? 13.247 19.698 21.697 1.00 26.80 274 TYR X N 1
ATOM 1874 C CA . TYR A 1 251 ? 13.492 20.730 22.706 1.00 29.43 274 TYR X CA 1
ATOM 1875 C C . TYR A 1 251 ? 12.448 20.681 23.803 1.00 31.43 274 TYR X C 1
ATOM 1876 O O . TYR A 1 251 ? 11.246 20.792 23.545 1.00 30.93 274 TYR X O 1
ATOM 1885 N N . CYS A 1 252 ? 12.931 20.517 25.030 1.00 33.93 275 CYS X N 1
ATOM 1886 C CA . CYS A 1 252 ? 12.103 20.502 26.233 1.00 36.13 275 CYS X CA 1
ATOM 1887 C C . CYS A 1 252 ? 12.198 21.785 27.037 1.00 38.22 275 CYS X C 1
ATOM 1888 O O . CYS A 1 252 ? 13.283 22.174 27.420 1.00 37.76 275 CYS X O 1
ATOM 1891 N N . ASP A 1 253 ? 11.043 22.401 27.298 1.00 42.98 276 ASP X N 1
ATOM 1892 C CA . ASP A 1 253 ? 10.936 23.569 28.167 1.00 44.30 276 ASP X CA 1
ATOM 1893 C C . ASP A 1 253 ? 10.047 23.258 29.363 1.00 42.20 276 ASP X C 1
ATOM 1894 O O . ASP A 1 253 ? 8.870 23.622 29.404 1.00 43.26 276 ASP X O 1
ATOM 1899 N N . GLY A 1 254 ? 10.617 22.562 30.335 1.00 42.15 277 GLY X N 1
ATOM 1900 C CA . GLY A 1 254 ? 9.912 22.306 31.586 1.00 41.18 277 GLY X CA 1
ATOM 1901 C C . GLY A 1 254 ? 9.400 20.887 31.722 1.00 37.17 277 GLY X C 1
ATOM 1902 O O . GLY A 1 254 ? 9.218 20.379 32.825 1.00 36.39 277 GLY X O 1
ATOM 1903 N N . GLU A 1 255 ? 9.157 20.234 30.598 1.00 36.85 278 GLU X N 1
ATOM 1904 C CA . GLU A 1 255 ? 8.691 18.861 30.635 1.00 37.66 278 GLU X CA 1
ATOM 1905 C C . GLU A 1 255 ? 9.727 17.944 31.317 1.00 33.21 278 GLU X C 1
ATOM 1906 O O . GLU A 1 255 ? 10.926 18.032 31.057 1.00 31.59 278 GLU X O 1
ATOM 1912 N N . TYR A 1 256 ? 9.238 17.044 32.171 1.00 34.11 279 TYR X N 1
ATOM 1913 C CA . TYR A 1 256 ? 10.091 16.087 32.885 1.00 33.43 279 TYR X CA 1
ATOM 1914 C C . TYR A 1 256 ? 11.089 16.807 33.771 1.00 34.50 279 TYR X C 1
ATOM 1915 O O . TYR A 1 256 ? 12.054 16.206 34.259 1.00 33.32 279 TYR X O 1
ATOM 1924 N N . GLY A 1 257 ? 10.828 18.091 33.990 1.00 37.01 280 GLY X N 1
ATOM 1925 C CA . GLY A 1 257 ? 11.734 18.935 34.751 1.00 41.38 280 GLY X CA 1
ATOM 1926 C C . GLY A 1 257 ? 13.056 19.203 34.047 1.00 41.37 280 GLY X C 1
ATOM 1927 O O . GLY A 1 257 ? 14.068 19.523 34.643 1.00 42.12 280 GLY X O 1
ATOM 1928 N N . LEU A 1 258 ? 13.078 19.038 32.738 1.00 43.31 282 LEU X N 1
ATOM 1929 C CA . LEU A 1 258 ? 14.309 19.290 32.020 1.00 44.09 282 LEU X CA 1
ATOM 1930 C C . LEU A 1 258 ? 14.138 20.689 31.480 1.00 43.75 282 LEU X C 1
ATOM 1931 O O . LEU A 1 258 ? 13.030 21.090 31.145 1.00 45.36 282 LEU X O 1
ATOM 1936 N N . ASP A 1 259 ? 15.186 21.458 31.333 1.00 45.51 283 ASP X N 1
ATOM 1937 C CA A ASP A 1 259 ? 14.995 22.716 30.614 0.50 41.61 283 ASP X CA 1
ATOM 1938 C CA B ASP A 1 259 ? 15.025 22.752 30.682 0.50 41.58 283 ASP X CA 1
ATOM 1939 C C . ASP A 1 259 ? 16.135 23.082 29.706 1.00 43.36 283 ASP X C 1
ATOM 1940 O O . ASP A 1 259 ? 17.296 22.691 29.911 1.00 43.59 283 ASP X O 1
ATOM 1949 N N . ASP A 1 260 ? 15.757 23.798 28.657 1.00 48.99 284 ASP X N 1
ATOM 1950 C CA . ASP A 1 260 ? 16.719 24.279 27.696 1.00 50.81 284 ASP X CA 1
ATOM 1951 C C . ASP A 1 260 ? 17.475 23.088 27.132 1.00 45.61 284 ASP X C 1
ATOM 1952 O O . ASP A 1 260 ? 18.718 23.095 27.100 1.00 45.39 284 ASP X O 1
ATOM 1957 N N . LEU A 1 261 ? 16.745 22.048 26.721 1.00 44.25 285 LEU X N 1
ATOM 1958 C CA . LEU A 1 261 ? 17.418 20.834 26.332 1.00 41.39 285 LEU X CA 1
ATOM 1959 C C . LEU A 1 261 ? 16.737 20.010 25.232 1.00 32.39 285 LEU X C 1
ATOM 1960 O O . LEU A 1 261 ? 15.526 19.746 25.308 1.00 31.07 285 LEU X O 1
ATOM 1965 N N . PHE A 1 262 ? 17.532 19.568 24.244 1.00 30.60 286 PHE X N 1
ATOM 1966 C CA . PHE A 1 262 ? 17.058 18.602 23.239 1.00 28.77 286 PHE X CA 1
ATOM 1967 C C . PHE A 1 262 ? 17.424 17.219 23.728 1.00 27.46 286 PHE X C 1
ATOM 1968 O O . PHE A 1 262 ? 18.613 16.911 23.907 1.00 29.27 286 PHE X O 1
ATOM 1976 N N . ILE A 1 263 ? 16.402 16.369 23.882 1.00 26.23 287 ILE X N 1
ATOM 1977 C CA A ILE A 1 263 ? 16.579 15.029 24.415 0.40 26.16 287 ILE X CA 1
ATOM 1978 C CA B ILE A 1 263 ? 16.616 15.009 24.347 0.60 25.35 287 ILE X CA 1
ATOM 1979 C C . ILE A 1 263 ? 15.431 14.146 23.930 1.00 23.44 287 ILE X C 1
ATOM 1980 O O . ILE A 1 263 ? 14.393 14.660 23.551 1.00 23.66 287 ILE X O 1
ATOM 1989 N N . GLY A 1 264 ? 15.599 12.824 23.962 1.00 22.24 288 GLY X N 1
ATOM 1990 C CA . GLY A 1 264 ? 14.554 11.926 23.482 1.00 21.36 288 GLY X CA 1
ATOM 1991 C C . GLY A 1 264 ? 13.303 11.880 24.335 1.00 21.22 288 GLY X C 1
ATOM 1992 O O . GLY A 1 264 ? 13.358 11.426 25.478 1.00 21.04 288 GLY X O 1
ATOM 1993 N N . VAL A 1 265 ? 12.188 12.356 23.768 1.00 21.08 289 VAL X N 1
ATOM 1994 C CA . VAL A 1 265 ? 10.895 12.433 24.441 1.00 21.75 289 VAL X CA 1
ATOM 1995 C C . VAL A 1 265 ? 9.774 12.122 23.458 1.00 19.33 289 VAL X C 1
ATOM 1996 O O . VAL A 1 265 ? 9.925 12.317 22.246 1.00 19.43 289 VAL X O 1
ATOM 2000 N N . PRO A 1 266 ? 8.641 11.650 23.958 1.00 18.23 290 PRO X N 1
ATOM 2001 C CA . PRO A 1 266 ? 7.480 11.448 23.083 1.00 19.02 290 PRO X CA 1
ATOM 2002 C C . PRO A 1 266 ? 6.929 12.801 22.677 1.00 17.67 290 PRO X C 1
ATOM 2003 O O . PRO A 1 266 ? 6.743 13.700 23.513 1.00 18.88 290 PRO X O 1
ATOM 2007 N N . VAL A 1 267 ? 6.696 12.953 21.388 1.00 18.01 291 VAL X N 1
ATOM 2008 C CA . VAL A 1 267 ? 6.176 14.195 20.863 1.00 19.08 291 VAL X CA 1
ATOM 2009 C C . VAL A 1 267 ? 5.018 13.941 19.912 1.00 17.92 291 VAL X C 1
ATOM 2010 O O . VAL A 1 267 ? 4.870 12.843 19.391 1.00 20.30 291 VAL X O 1
ATOM 2014 N N . LYS A 1 268 ? 4.202 14.980 19.696 1.00 19.08 292 LYS X N 1
ATOM 2015 C CA . LYS A 1 268 ? 3.245 15.007 18.597 1.00 18.21 292 LYS X CA 1
ATOM 2016 C C . LYS A 1 268 ? 3.876 15.702 17.404 1.00 17.78 292 LYS X C 1
ATOM 2017 O O . LYS A 1 268 ? 4.286 16.880 17.524 1.00 19.05 292 LYS X O 1
ATOM 2023 N N . LEU A 1 269 ? 3.951 14.995 16.264 1.00 19.03 293 LEU X N 1
ATOM 2024 C CA . LEU A 1 269 ? 4.577 15.509 15.054 1.00 20.49 293 LEU X CA 1
ATOM 2025 C C . LEU A 1 269 ? 3.539 15.809 14.003 1.00 19.70 293 LEU X C 1
ATOM 2026 O O . LEU A 1 269 ? 2.662 14.972 13.719 1.00 20.59 293 LEU X O 1
ATOM 2031 N N . GLY A 1 270 ? 3.656 16.965 13.384 1.00 19.44 294 GLY X N 1
ATOM 2032 C CA . GLY A 1 270 ? 2.782 17.324 12.288 1.00 21.72 294 GLY X CA 1
ATOM 2033 C C . GLY A 1 270 ? 3.418 18.439 11.475 1.00 20.71 294 GLY X C 1
ATOM 2034 O O . GLY A 1 270 ? 4.630 18.610 11.504 1.00 19.89 294 GLY X O 1
ATOM 2035 N N . ALA A 1 271 ? 2.600 19.194 10.749 1.00 23.74 295 ALA X N 1
ATOM 2036 C CA . ALA A 1 271 ? 3.095 20.243 9.870 1.00 25.54 295 ALA X CA 1
ATOM 2037 C C . ALA A 1 271 ? 3.873 21.292 10.654 1.00 25.05 295 ALA X C 1
ATOM 2038 O O . ALA A 1 271 ? 4.754 21.961 10.109 1.00 26.62 295 ALA X O 1
ATOM 2040 N N . GLY A 1 272 ? 3.536 21.450 11.934 1.00 24.61 296 GLY X N 1
ATOM 2041 C CA . GLY A 1 272 ? 4.232 22.402 12.787 1.00 25.67 296 GLY X CA 1
ATOM 2042 C C . GLY A 1 272 ? 5.501 21.850 13.406 1.00 24.57 296 GLY X C 1
ATOM 2043 O O . GLY A 1 272 ? 6.051 22.419 14.346 1.00 26.61 296 GLY X O 1
ATOM 2044 N N . GLY A 1 273 ? 5.989 20.731 12.888 1.00 23.37 297 GLY X N 1
ATOM 2045 C CA . GLY A 1 273 ? 7.163 20.110 13.465 1.00 22.19 297 GLY X CA 1
ATOM 2046 C C . GLY A 1 273 ? 6.792 19.441 14.770 1.00 20.53 297 GLY X C 1
ATOM 2047 O O . GLY A 1 273 ? 5.844 18.660 14.833 1.00 19.65 297 GLY X O 1
ATOM 2048 N N . VAL A 1 274 ? 7.571 19.713 15.813 1.00 20.64 298 VAL X N 1
ATOM 2049 C CA . VAL A 1 274 ? 7.235 19.237 17.149 1.00 20.66 298 VAL X CA 1
ATOM 2050 C C . VAL A 1 274 ? 6.139 20.152 17.703 1.00 20.28 298 VAL X C 1
ATOM 2051 O O . VAL A 1 274 ? 6.384 21.323 18.069 1.00 20.97 298 VAL X O 1
ATOM 2055 N N . GLU A 1 275 ? 4.923 19.631 17.717 1.00 17.23 299 GLU X N 1
ATOM 2056 C CA . GLU A 1 275 ? 3.773 20.426 18.088 1.00 19.93 299 GLU X CA 1
ATOM 2057 C C . GLU A 1 275 ? 3.505 20.382 19.597 1.00 22.56 299 GLU X C 1
ATOM 2058 O O . GLU A 1 275 ? 2.955 21.328 20.156 1.00 24.04 299 GLU X O 1
ATOM 2064 N N . GLU A 1 276 ? 3.905 19.295 20.240 1.00 23.28 301 GLU X N 1
ATOM 2065 C CA . GLU A 1 276 ? 3.737 19.127 21.698 1.00 23.49 301 GLU X CA 1
ATOM 2066 C C . GLU A 1 276 ? 4.810 18.157 22.168 1.00 19.70 301 GLU X C 1
ATOM 2067 O O . GLU A 1 276 ? 5.146 17.208 21.469 1.00 18.36 301 GLU X O 1
ATOM 2073 N N . VAL A 1 277 ? 5.312 18.363 23.380 1.00 20.88 302 VAL X N 1
ATOM 2074 C CA . VAL A 1 277 ? 6.119 17.350 24.059 1.00 21.14 302 VAL X CA 1
ATOM 2075 C C . VAL A 1 277 ? 5.174 16.699 25.092 1.00 22.00 302 VAL X C 1
ATOM 2076 O O . VAL A 1 277 ? 4.620 17.383 25.952 1.00 21.95 302 VAL X O 1
ATOM 2080 N N . ILE A 1 278 ? 4.937 15.401 24.952 1.00 20.92 303 ILE X N 1
ATOM 2081 C CA . ILE A 1 278 ? 3.998 14.715 25.823 1.00 23.63 303 ILE X CA 1
ATOM 2082 C C . ILE A 1 278 ? 4.737 14.314 27.092 1.00 22.04 303 ILE X C 1
ATOM 2083 O O . ILE A 1 278 ? 5.863 13.861 27.020 1.00 22.37 303 ILE X O 1
ATOM 2088 N N . GLU A 1 279 ? 4.118 14.501 28.254 1.00 24.95 304 GLU X N 1
ATOM 2089 C CA . GLU A 1 279 ? 4.728 14.104 29.519 1.00 27.42 304 GLU X CA 1
ATOM 2090 C C . GLU A 1 279 ? 4.091 12.851 30.081 1.00 27.36 304 GLU X C 1
ATOM 2091 O O . GLU A 1 279 ? 2.953 12.871 30.553 1.00 29.77 304 GLU X O 1
ATOM 2097 N N . VAL A 1 280 ? 4.842 11.766 30.035 1.00 26.55 305 VAL X N 1
ATOM 2098 C CA A VAL A 1 280 ? 4.405 10.492 30.577 0.60 25.06 305 VAL X CA 1
ATOM 2099 C CA B VAL A 1 280 ? 4.433 10.484 30.583 0.40 26.79 305 VAL X CA 1
ATOM 2100 C C . VAL A 1 280 ? 4.865 10.397 32.033 1.00 24.84 305 VAL X C 1
ATOM 2101 O O . VAL A 1 280 ? 5.823 11.033 32.428 1.00 24.80 305 VAL X O 1
ATOM 2108 N N . ASP A 1 281 ? 4.164 9.598 32.809 1.00 26.03 306 ASP X N 1
ATOM 2109 C CA . ASP A 1 281 ? 4.502 9.437 34.233 1.00 28.21 306 ASP X CA 1
ATOM 2110 C C . ASP A 1 281 ? 5.736 8.580 34.364 1.00 27.85 306 ASP X C 1
ATOM 2111 O O . ASP A 1 281 ? 5.769 7.487 33.823 1.00 29.37 306 ASP X O 1
ATOM 2116 N N . LEU A 1 282 ? 6.748 9.049 35.080 1.00 27.65 307 LEU X N 1
ATOM 2117 C CA . LEU A 1 282 ? 7.965 8.273 35.302 1.00 28.07 307 LEU X CA 1
ATOM 2118 C C . LEU A 1 282 ? 8.085 8.021 36.784 1.00 30.02 307 LEU X C 1
ATOM 2119 O O . LEU A 1 282 ? 7.828 8.918 37.574 1.00 30.55 307 LEU X O 1
ATOM 2124 N N . ASP A 1 283 ? 8.434 6.796 37.151 1.00 32.24 308 ASP X N 1
ATOM 2125 C CA . ASP A 1 283 ? 8.630 6.468 38.551 1.00 34.73 308 ASP X CA 1
ATOM 2126 C C . ASP A 1 283 ? 10.032 6.863 39.001 1.00 33.15 308 ASP X C 1
ATOM 2127 O O . ASP A 1 283 ? 10.808 7.412 38.242 1.00 30.51 308 ASP X O 1
ATOM 2132 N N . ALA A 1 284 ? 10.358 6.614 40.258 1.00 36.45 309 ALA X N 1
ATOM 2133 C CA . ALA A 1 284 ? 11.620 7.099 40.793 1.00 39.54 309 ALA X CA 1
ATOM 2134 C C . ALA A 1 284 ? 12.834 6.623 39.978 1.00 37.64 309 ALA X C 1
ATOM 2135 O O . ALA A 1 284 ? 13.757 7.401 39.678 1.00 36.72 309 ALA X O 1
ATOM 2137 N N . ASP A 1 285 ? 12.862 5.336 39.653 1.00 39.13 310 ASP X N 1
ATOM 2138 C CA . ASP A 1 285 ? 14.006 4.773 38.952 1.00 38.53 310 ASP X CA 1
ATOM 2139 C C . ASP A 1 285 ? 14.088 5.339 37.537 1.00 34.89 310 ASP X C 1
ATOM 2140 O O . ASP A 1 285 ? 15.170 5.653 37.054 1.00 35.42 310 ASP X O 1
ATOM 2145 N N . GLU A 1 286 ? 12.939 5.480 36.894 1.00 33.12 311 GLU X N 1
ATOM 2146 C CA . GLU A 1 286 ? 12.924 6.022 35.531 1.00 32.22 311 GLU X CA 1
ATOM 2147 C C . GLU A 1 286 ? 13.418 7.484 35.502 1.00 31.29 311 GLU X C 1
ATOM 2148 O O . GLU A 1 286 ? 14.145 7.889 34.599 1.00 30.80 311 GLU X O 1
ATOM 2154 N N . LYS A 1 287 ? 13.019 8.275 36.486 1.00 32.14 312 LYS X N 1
ATOM 2155 C CA . LYS A 1 287 ? 13.460 9.675 36.603 1.00 32.90 312 LYS X CA 1
ATOM 2156 C C . LYS A 1 287 ? 14.961 9.731 36.805 1.00 31.73 312 LYS X C 1
ATOM 2157 O O . LYS A 1 287 ? 15.638 10.629 36.287 1.00 31.36 312 LYS X O 1
ATOM 2163 N N . ALA A 1 288 ? 15.485 8.776 37.575 1.00 34.03 313 ALA X N 1
ATOM 2164 C CA . ALA A 1 288 ? 16.906 8.736 37.868 1.00 34.44 313 ALA X CA 1
ATOM 2165 C C . ALA A 1 288 ? 17.659 8.399 36.604 1.00 33.21 313 ALA X C 1
ATOM 2166 O O . ALA A 1 288 ? 18.699 8.994 36.323 1.00 32.04 313 ALA X O 1
ATOM 2168 N N . GLN A 1 289 ? 17.117 7.467 35.825 1.00 34.05 314 GLN X N 1
ATOM 2169 C CA . GLN A 1 289 ? 17.732 7.119 34.541 1.00 34.74 314 GLN X CA 1
ATOM 2170 C C . GLN A 1 289 ? 17.694 8.312 33.591 1.00 32.55 314 GLN X C 1
ATOM 2171 O O . GLN A 1 289 ? 18.639 8.542 32.849 1.00 33.41 314 GLN X O 1
ATOM 2177 N N . LEU A 1 290 ? 16.586 9.043 33.571 1.00 32.94 315 LEU X N 1
ATOM 2178 C CA . LEU A 1 290 ? 16.459 10.155 32.629 1.00 32.20 315 LEU X CA 1
ATOM 2179 C C . LEU A 1 290 ? 17.378 11.264 33.074 1.00 31.78 315 LEU X C 1
ATOM 2180 O O . LEU A 1 290 ? 17.985 11.944 32.251 1.00 32.61 315 LEU X O 1
ATOM 2185 N N . LYS A 1 291 ? 17.531 11.430 34.388 1.00 33.96 316 LYS X N 1
ATOM 2186 C CA . LYS A 1 291 ? 18.418 12.448 34.890 1.00 35.68 316 LYS X CA 1
ATOM 2187 C C . LYS A 1 291 ? 19.860 12.157 34.474 1.00 34.87 316 LYS X C 1
ATOM 2188 O O . LYS A 1 291 ? 20.612 13.053 34.111 1.00 35.96 316 LYS X O 1
ATOM 2194 N N . THR A 1 292 ? 20.251 10.899 34.555 1.00 37.01 317 THR X N 1
ATOM 2195 C CA . THR A 1 292 ? 21.575 10.477 34.137 1.00 38.50 317 THR X CA 1
ATOM 2196 C C . THR A 1 292 ? 21.793 10.759 32.638 1.00 38.32 317 THR X C 1
ATOM 2197 O O . THR A 1 292 ? 22.821 11.289 32.227 1.00 38.23 317 THR X O 1
ATOM 2201 N N . SER A 1 293 ? 20.825 10.398 31.823 1.00 40.36 318 SER X N 1
ATOM 2202 C CA A SER A 1 293 ? 20.905 10.649 30.388 0.50 38.79 318 SER X CA 1
ATOM 2203 C CA B SER A 1 293 ? 20.992 10.642 30.398 0.50 39.27 318 SER X CA 1
ATOM 2204 C C . SER A 1 293 ? 21.002 12.136 30.081 1.00 37.03 318 SER X C 1
ATOM 2205 O O . SER A 1 293 ? 21.721 12.549 29.187 1.00 37.95 318 SER X O 1
ATOM 2210 N N . ALA A 1 294 ? 20.252 12.951 30.811 1.00 37.57 319 ALA X N 1
ATOM 2211 C CA . ALA A 1 294 ? 20.314 14.406 30.607 1.00 38.85 319 ALA X CA 1
ATOM 2212 C C . ALA A 1 294 ? 21.692 14.919 31.014 1.00 39.49 319 ALA X C 1
ATOM 2213 O O . ALA A 1 294 ? 22.280 15.808 30.366 1.00 39.78 319 ALA X O 1
ATOM 2215 N N . GLY A 1 295 ? 22.223 14.347 32.091 1.00 39.91 320 GLY X N 1
ATOM 2216 C CA . GLY A 1 295 ? 23.552 14.724 32.536 1.00 41.00 320 GLY X CA 1
ATOM 2217 C C . GLY A 1 295 ? 24.573 14.470 31.444 1.00 38.04 320 GLY X C 1
ATOM 2218 O O . GLY A 1 295 ? 25.521 15.230 31.256 1.00 36.12 320 GLY X O 1
ATOM 2219 N N . HIS A 1 296 ? 24.372 13.384 30.704 1.00 39.80 321 HIS X N 1
ATOM 2220 C CA . HIS A 1 296 ? 25.318 13.002 29.664 1.00 41.35 321 HIS X CA 1
ATOM 2221 C C . HIS A 1 296 ? 25.236 13.948 28.449 1.00 40.36 321 HIS X C 1
ATOM 2222 O O . HIS A 1 296 ? 26.265 14.288 27.808 1.00 39.74 321 HIS X O 1
ATOM 2229 N N . VAL A 1 297 ? 24.014 14.377 28.128 1.00 40.89 322 VAL X N 1
ATOM 2230 C CA . VAL A 1 297 ? 23.826 15.368 27.069 1.00 39.00 322 VAL X CA 1
ATOM 2231 C C . VAL A 1 297 ? 24.501 16.686 27.473 1.00 38.24 322 VAL X C 1
ATOM 2232 O O . VAL A 1 297 ? 25.186 17.317 26.683 1.00 37.42 322 VAL X O 1
ATOM 2236 N N . HIS A 1 298 ? 24.325 17.097 28.723 1.00 39.53 323 HIS X N 1
ATOM 2237 C CA . HIS A 1 298 ? 24.936 18.353 29.163 1.00 42.52 323 HIS X CA 1
ATOM 2238 C C . HIS A 1 298 ? 26.443 18.274 29.122 1.00 41.99 323 HIS X C 1
ATOM 2239 O O . HIS A 1 298 ? 27.112 19.255 28.786 1.00 42.57 323 HIS X O 1
ATOM 2246 N N . SER A 1 299 ? 26.975 17.105 29.453 1.00 44.43 324 SER X N 1
ATOM 2247 C CA . SER A 1 299 ? 28.413 16.880 29.405 1.00 46.57 324 SER X CA 1
ATOM 2248 C C . SER A 1 299 ? 28.901 17.114 27.986 1.00 44.13 324 SER X C 1
ATOM 2249 O O . SER A 1 299 ? 29.869 17.830 27.770 1.00 44.04 324 SER X O 1
ATOM 2252 N N . ASN A 1 300 ? 28.220 16.494 27.017 1.00 46.19 325 ASN X N 1
ATOM 2253 C CA . ASN A 1 300 ? 28.559 16.718 25.626 1.00 45.53 325 ASN X CA 1
ATOM 2254 C C . ASN A 1 300 ? 28.442 18.192 25.232 1.00 41.74 325 ASN X C 1
ATOM 2255 O O . ASN A 1 300 ? 29.267 18.681 24.494 1.00 41.14 325 ASN X O 1
ATOM 2260 N N . LEU A 1 301 ? 27.402 18.885 25.683 1.00 44.08 326 LEU X N 1
ATOM 2261 C CA . LEU A 1 301 ? 27.237 20.305 25.384 1.00 45.73 326 LEU X CA 1
ATOM 2262 C C . LEU A 1 301 ? 28.404 21.104 25.934 1.00 45.68 326 LEU X C 1
ATOM 2263 O O . LEU A 1 301 ? 28.905 22.040 25.284 1.00 44.12 326 LEU X O 1
ATOM 2268 N N . ASP A 1 302 ? 28.843 20.734 27.137 1.00 47.97 327 ASP X N 1
ATOM 2269 C CA . ASP A 1 302 ? 30.014 21.363 27.757 1.00 50.05 327 ASP X CA 1
ATOM 2270 C C . ASP A 1 302 ? 31.269 21.140 26.916 1.00 47.48 327 ASP X C 1
ATOM 2271 O O . ASP A 1 302 ? 32.060 22.044 26.726 1.00 45.11 327 ASP X O 1
ATOM 2276 N N . ASP A 1 303 ? 31.453 19.915 26.451 1.00 50.89 328 ASP X N 1
ATOM 2277 C CA . ASP A 1 303 ? 32.595 19.579 25.622 1.00 52.59 328 ASP X CA 1
ATOM 2278 C C . ASP A 1 303 ? 32.548 20.421 24.363 1.00 49.54 328 ASP X C 1
ATOM 2279 O O . ASP A 1 303 ? 33.565 20.872 23.895 1.00 48.18 328 ASP X O 1
ATOM 2284 N N . LEU A 1 304 ? 31.366 20.614 23.793 1.00 51.45 329 LEU X N 1
ATOM 2285 C CA . LEU A 1 304 ? 31.272 21.456 22.606 1.00 51.26 329 LEU X CA 1
ATOM 2286 C C . LEU A 1 304 ? 31.964 22.787 22.815 1.00 46.27 329 LEU X C 1
ATOM 2287 O O . LEU A 1 304 ? 32.777 23.212 21.972 1.00 44.44 329 LEU X O 1
ATOM 2292 N N . GLN A 1 305 ? 31.615 23.471 23.908 1.00 45.56 330 GLN X N 1
ATOM 2293 C CA . GLN A 1 305 ? 32.107 24.822 24.140 1.00 45.29 330 GLN X CA 1
ATOM 2294 C C . GLN A 1 305 ? 33.601 24.793 24.451 1.00 42.80 330 GLN X C 1
ATOM 2295 O O . GLN A 1 305 ? 34.330 25.677 24.023 1.00 42.65 330 GLN X O 1
ATOM 2301 N N . ARG A 1 306 ? 34.056 23.767 25.163 1.00 43.05 331 ARG X N 1
ATOM 2302 C CA . ARG A 1 306 ? 35.490 23.605 25.419 1.00 41.91 331 ARG X CA 1
ATOM 2303 C C . ARG A 1 306 ? 36.238 23.461 24.088 1.00 41.08 331 ARG X C 1
ATOM 2304 O O . ARG A 1 306 ? 37.241 24.125 23.840 1.00 40.21 331 ARG X O 1
ATOM 2312 N N . LEU A 1 307 ? 35.746 22.590 23.216 1.00 44.40 332 LEU X N 1
ATOM 2313 C CA . LEU A 1 307 ? 36.390 22.406 21.909 1.00 46.76 332 LEU X CA 1
ATOM 2314 C C . LEU A 1 307 ? 36.355 23.691 21.043 1.00 45.11 332 LEU X C 1
ATOM 2315 O O . LEU A 1 307 ? 37.341 24.000 20.359 1.00 44.69 332 LEU X O 1
ATOM 2320 N N . ARG A 1 308 ? 35.260 24.457 21.122 1.00 45.38 333 ARG X N 1
ATOM 2321 C CA . ARG A 1 308 ? 35.167 25.780 20.490 1.00 45.38 333 ARG X CA 1
ATOM 2322 C C . ARG A 1 308 ? 36.239 26.728 21.050 1.00 42.62 333 ARG X C 1
ATOM 2323 O O . ARG A 1 308 ? 36.933 27.436 20.308 1.00 41.39 333 ARG X O 1
ATOM 2331 N N . ASP A 1 309 ? 36.354 26.750 22.374 1.00 41.53 334 ASP X N 1
ATOM 2332 C CA . ASP A 1 309 ? 37.323 27.605 23.047 1.00 40.73 334 ASP X CA 1
ATOM 2333 C C . ASP A 1 309 ? 38.734 27.300 22.497 1.00 38.01 334 ASP X C 1
ATOM 2334 O O . ASP A 1 309 ? 39.534 28.214 22.241 1.00 36.25 334 ASP X O 1
ATOM 2339 N N . GLU A 1 310 ? 39.012 26.005 22.298 1.00 38.64 335 GLU X N 1
ATOM 2340 C CA . GLU A 1 310 ? 40.363 25.527 21.977 1.00 38.30 335 GLU X CA 1
ATOM 2341 C C . GLU A 1 310 ? 40.688 25.560 20.470 1.00 36.71 335 GLU X C 1
ATOM 2342 O O . GLU A 1 310 ? 41.770 25.139 20.055 1.00 32.92 335 GLU X O 1
ATOM 2348 N N . GLY A 1 311 ? 39.749 26.087 19.677 1.00 40.55 336 GLY X N 1
ATOM 2349 C CA . GLY A 1 311 ? 39.955 26.261 18.248 1.00 43.83 336 GLY X CA 1
ATOM 2350 C C . GLY A 1 311 ? 39.728 24.959 17.508 1.00 42.50 336 GLY X C 1
ATOM 2351 O O . GLY A 1 311 ? 40.081 24.815 16.336 1.00 42.48 336 GLY X O 1
ATOM 2352 N N . LYS A 1 312 ? 39.126 23.997 18.187 1.00 45.17 337 LYS X N 1
ATOM 2353 C CA . LYS A 1 312 ? 38.864 22.721 17.567 1.00 45.98 337 LYS X CA 1
ATOM 2354 C C . LYS A 1 312 ? 37.433 22.680 16.976 1.00 41.74 337 LYS X C 1
ATOM 2355 O O . LYS A 1 312 ? 37.148 21.917 16.046 1.00 39.12 337 LYS X O 1
#